Protein AF-A0A8J5CML7-F1 (afdb_monomer_lite)

pLDDT: mean 86.08, std 17.3, range [32.84, 98.94]

Sequence (363 aa):
MNPDMDKILLFGDSITQYSSDQGLSFALAPALQHLYQRKLDILVRGYSGYNSDQAVQFFDHILEHEKGIKLVVIFFGSNDSATNEQHVPLDRYKSNLETLAQQAVDRGVKVIITGPAPHDELARREMFKDEPGVNPRSSQLQRQYSEAACEVASKMGLPSINLWQAFASDAGWKSGMPLPSTVEGEGQDNETSVTKYLVDGLHFAGPGYKVWFDELVKVIRKEYPDLSDETLPMVMPLTPKMRLAVILTCAAAVHAQLFSNFFNNMQKKKEFGVEESWHNQEYQKVQCNNGYTCPDTLTCAKSPLDCPCQFPASEIKCVYPDKSGYVCISKPGDGYDGEDASSKAEEGNRDCAWVNKAFRGEL

Foldseek 3Di:
DPPDFAAEEEAEEVLLVCLPPPVFPAHQQVVVCVLCPLFHHYHGHYHYLAALVVCLVCLLVCVVVDPRYQEYEYEHQLQCLFQDPSHDDLVRSLVSLLSNCVSQVVVVHAYEYEAFAFFQPQLLCVVCVVPPPPDRHHRVSSQSRLVSSCVSCVVVVHHYHRNNVLLCVVQVHDPPQPRENGPVNPPPPPHTHSPQQADRRGHGGNVVSVSVNVRVLVCCCPVVVCSHSVNGDRNPDDDPVRVVVVVVVVVVCVVPPPPPVVVVVVPPDDDDDPDDPPLVVLLVVQDQDCFDQASLCRDTDNDQQRDDDNCNVFWDWAQEPVNPHIDIDGDDDPPDPQPPPDDDPDPPDPHNVVVNCVNVVND

Radius of gyration: 26.89 Å; chains: 1; bounding box: 59×69×64 Å

St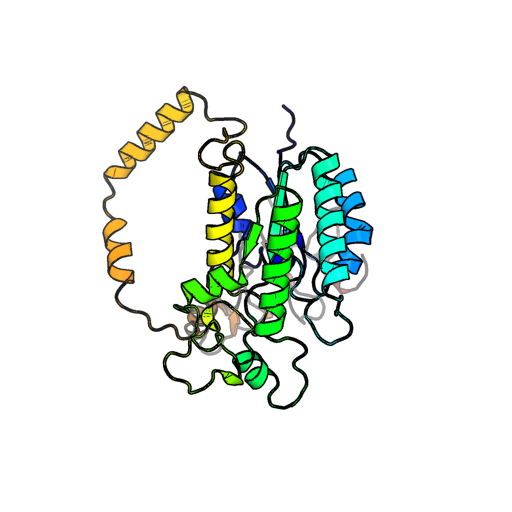ructure (mmCIF, N/CA/C/O backbone):
data_AF-A0A8J5CML7-F1
#
_entry.id   AF-A0A8J5CML7-F1
#
loop_
_atom_site.group_PDB
_atom_site.id
_atom_site.type_symbol
_atom_site.label_atom_id
_atom_site.label_alt_id
_atom_site.label_comp_id
_atom_site.label_asym_id
_atom_site.label_entity_id
_atom_site.label_seq_id
_atom_site.pdbx_PDB_ins_code
_atom_site.Cartn_x
_atom_site.Cartn_y
_atom_site.Cartn_z
_atom_site.occupancy
_atom_site.B_iso_or_equiv
_atom_site.auth_seq_id
_atom_site.auth_comp_id
_atom_site.auth_asym_id
_atom_site.auth_atom_id
_atom_site.pdbx_PDB_model_num
ATOM 1 N N . MET A 1 1 ? -17.025 -7.650 29.192 1.00 51.97 1 MET A N 1
ATOM 2 C CA . MET A 1 1 ? -16.128 -6.891 28.294 1.00 51.97 1 MET A CA 1
ATOM 3 C C . MET A 1 1 ? -16.203 -7.566 26.946 1.00 51.97 1 MET A C 1
ATOM 5 O O . MET A 1 1 ? -16.093 -8.783 26.926 1.00 51.97 1 MET A O 1
ATOM 9 N N . ASN A 1 2 ? -16.480 -6.821 25.877 1.00 51.16 2 ASN A N 1
ATOM 10 C CA . ASN A 1 2 ? -16.396 -7.371 24.529 1.00 51.16 2 ASN A CA 1
ATOM 11 C C . ASN A 1 2 ? -14.900 -7.514 24.184 1.00 51.16 2 ASN A C 1
ATOM 13 O O . ASN A 1 2 ? -14.212 -6.493 24.242 1.00 51.16 2 ASN A O 1
ATOM 17 N N . PRO A 1 3 ? -14.377 -8.730 23.944 1.00 62.72 3 PRO A N 1
ATOM 18 C CA . PRO A 1 3 ? -12.986 -8.921 23.541 1.00 62.72 3 PRO A CA 1
ATOM 19 C C . PRO A 1 3 ? -12.722 -8.468 22.098 1.00 62.72 3 PRO A C 1
ATOM 21 O O . PRO A 1 3 ? -11.561 -8.354 21.719 1.00 62.72 3 PRO A O 1
ATOM 24 N N . ASP A 1 4 ? -13.769 -8.207 21.307 1.00 77.38 4 ASP A N 1
ATOM 25 C CA . ASP A 1 4 ? -13.621 -7.811 19.912 1.00 77.38 4 ASP A CA 1
ATOM 26 C C . ASP A 1 4 ? -13.059 -6.391 19.813 1.00 77.38 4 ASP A C 1
ATOM 28 O O . ASP A 1 4 ? -13.737 -5.403 20.112 1.00 77.38 4 ASP A O 1
ATOM 32 N N . MET A 1 5 ? -11.806 -6.304 19.377 1.00 88.94 5 MET A N 1
ATOM 33 C CA . MET A 1 5 ? -11.138 -5.050 19.065 1.00 88.94 5 MET A CA 1
ATOM 34 C C . MET A 1 5 ? -11.628 -4.504 17.719 1.00 88.94 5 MET A C 1
ATOM 36 O O . MET A 1 5 ? -11.864 -5.248 16.754 1.00 88.94 5 MET A O 1
ATOM 40 N N . ASP A 1 6 ? -11.740 -3.180 17.659 1.00 95.81 6 ASP A N 1
ATOM 41 C CA . ASP A 1 6 ? -11.881 -2.445 16.407 1.00 95.81 6 ASP A CA 1
ATOM 42 C C . ASP A 1 6 ? -10.611 -2.607 15.548 1.00 95.81 6 ASP A C 1
ATOM 44 O O . ASP A 1 6 ? -9.527 -2.865 16.076 1.00 95.81 6 ASP A O 1
ATOM 48 N N . LYS A 1 7 ? -10.733 -2.487 14.221 1.00 97.81 7 LYS A N 1
ATOM 49 C CA . LYS A 1 7 ? -9.700 -2.928 13.268 1.00 97.81 7 LYS A CA 1
ATOM 50 C C . LYS A 1 7 ? -9.348 -1.877 12.220 1.00 97.81 7 LYS A C 1
ATOM 52 O O . LYS A 1 7 ? -10.222 -1.156 11.731 1.00 97.81 7 LYS A O 1
ATOM 57 N N . ILE A 1 8 ? -8.082 -1.874 11.810 1.00 98.75 8 ILE A N 1
ATOM 58 C CA . ILE A 1 8 ? -7.628 -1.331 10.525 1.00 98.75 8 ILE A CA 1
ATOM 59 C C . ILE A 1 8 ? -7.450 -2.514 9.573 1.00 98.75 8 ILE A C 1
ATOM 61 O O . ILE A 1 8 ? -6.668 -3.422 9.852 1.00 98.75 8 ILE A O 1
ATOM 65 N N . LEU A 1 9 ? -8.172 -2.505 8.455 1.00 98.88 9 LEU A N 1
ATOM 66 C CA . LEU A 1 9 ? -8.049 -3.495 7.392 1.00 98.88 9 LEU A CA 1
ATOM 67 C C . LEU A 1 9 ? -7.077 -2.988 6.320 1.00 98.88 9 LEU A C 1
ATOM 69 O O . LEU A 1 9 ? -7.328 -1.963 5.692 1.00 98.88 9 LEU A O 1
ATOM 73 N N . LEU A 1 10 ? -5.995 -3.725 6.083 1.00 98.94 10 LEU A N 1
ATOM 74 C CA . LEU A 1 10 ? -5.133 -3.559 4.913 1.00 98.94 10 LEU A CA 1
ATOM 75 C C . LEU A 1 10 ? -5.631 -4.509 3.821 1.00 98.94 10 LEU A C 1
ATOM 77 O O . LEU A 1 10 ? -5.558 -5.728 3.991 1.00 98.94 10 LEU A O 1
ATOM 81 N N . PHE A 1 11 ? -6.155 -3.961 2.727 1.00 98.94 11 PHE A N 1
ATOM 82 C CA . PHE A 1 11 ? -6.743 -4.724 1.629 1.00 98.94 11 PHE A CA 1
ATOM 83 C C . PHE A 1 11 ? -6.006 -4.440 0.321 1.00 98.94 11 PHE A C 1
ATOM 85 O O . PHE A 1 11 ? -5.961 -3.295 -0.128 1.00 98.94 11 PHE A O 1
ATOM 92 N N . GLY A 1 12 ? -5.432 -5.470 -0.297 1.00 98.88 12 GLY A N 1
ATOM 93 C CA . GLY A 1 12 ? -4.598 -5.269 -1.479 1.00 98.88 12 GLY A CA 1
ATOM 94 C C . GLY A 1 12 ? -4.063 -6.544 -2.116 1.00 98.88 12 GLY A C 1
ATOM 95 O O . GLY A 1 12 ? -4.572 -7.642 -1.889 1.00 98.88 12 GLY A O 1
ATOM 96 N N . ASP A 1 13 ? -3.012 -6.381 -2.911 1.00 98.75 13 ASP A N 1
ATOM 97 C CA . ASP A 1 13 ? -2.346 -7.454 -3.653 1.00 98.75 13 ASP A CA 1
ATOM 98 C C . ASP A 1 13 ? -1.191 -8.122 -2.862 1.00 98.75 13 ASP A C 1
ATOM 100 O O . ASP A 1 13 ? -1.217 -8.201 -1.626 1.00 98.75 13 ASP A O 1
ATOM 104 N N . SER A 1 14 ? -0.171 -8.627 -3.570 1.00 98.56 14 SER A N 1
ATOM 105 C CA . SER A 1 14 ? 1.030 -9.241 -2.994 1.00 98.56 14 SER A CA 1
ATOM 106 C C . SER A 1 14 ? 1.790 -8.309 -2.056 1.00 98.56 14 SER A C 1
ATOM 108 O O . SER A 1 14 ? 2.294 -8.770 -1.036 1.00 98.56 14 SER A O 1
ATOM 110 N N . ILE A 1 15 ? 1.838 -7.003 -2.331 1.00 98.75 15 ILE A N 1
ATOM 111 C CA . ILE A 1 15 ? 2.549 -6.039 -1.480 1.00 98.75 15 ILE A CA 1
ATOM 112 C C . ILE A 1 15 ? 1.824 -5.899 -0.134 1.00 98.75 15 ILE A C 1
ATOM 114 O O . ILE A 1 15 ? 2.441 -5.772 0.920 1.00 98.75 15 ILE A O 1
ATOM 118 N N . THR A 1 16 ? 0.495 -6.011 -0.126 1.00 98.88 16 THR A N 1
ATOM 119 C CA . THR A 1 16 ? -0.251 -6.103 1.135 1.00 98.88 16 THR A CA 1
ATOM 120 C C . THR A 1 16 ? -0.047 -7.465 1.802 1.00 98.88 16 THR A C 1
ATOM 122 O O . THR A 1 16 ? 0.135 -7.523 3.018 1.00 98.88 16 THR A O 1
ATOM 125 N N . GLN A 1 17 ? -0.017 -8.562 1.038 1.00 98.62 17 GLN A N 1
ATOM 126 C CA . GLN A 1 17 ? 0.176 -9.917 1.574 1.00 98.62 17 GLN A CA 1
ATOM 127 C C . GLN A 1 17 ? 1.535 -10.078 2.272 1.00 98.62 17 GLN A C 1
ATOM 129 O O . GLN A 1 17 ? 1.616 -10.672 3.345 1.00 98.62 17 GLN A O 1
ATOM 134 N N . TYR A 1 18 ? 2.595 -9.523 1.685 1.00 98.44 18 TYR A N 1
ATOM 135 C CA . TYR A 1 18 ? 3.965 -9.611 2.195 1.00 98.44 18 TYR A CA 1
ATOM 136 C C . TYR A 1 18 ? 4.299 -8.530 3.233 1.00 98.44 18 TYR A C 1
ATOM 138 O O . TYR A 1 18 ? 5.405 -8.506 3.766 1.00 98.44 18 TYR A O 1
ATOM 146 N N . SER A 1 19 ? 3.338 -7.677 3.601 1.00 98.38 19 SER A N 1
ATOM 147 C CA . SER A 1 19 ? 3.516 -6.633 4.622 1.00 98.38 19 SER A CA 1
ATOM 148 C C . SER A 1 19 ? 3.818 -7.168 6.031 1.00 98.38 19 SER A C 1
ATOM 150 O O . SER A 1 19 ? 4.194 -6.394 6.916 1.00 98.38 19 SER A O 1
ATOM 152 N N . SER A 1 20 ? 3.652 -8.477 6.247 1.00 96.38 20 SER A N 1
ATOM 153 C CA . SER A 1 20 ? 3.959 -9.189 7.492 1.00 96.38 20 SER A CA 1
ATOM 154 C C . SER A 1 20 ? 5.268 -9.983 7.465 1.00 96.38 20 SER A C 1
ATOM 156 O O . SER A 1 20 ? 5.570 -10.647 8.456 1.00 96.38 20 SER A O 1
ATOM 158 N N . ASP A 1 21 ? 6.038 -9.935 6.376 1.00 93.38 21 ASP A N 1
ATOM 159 C CA . ASP A 1 21 ? 7.280 -10.701 6.256 1.00 93.38 21 ASP A CA 1
ATOM 160 C C . ASP A 1 21 ? 8.358 -10.200 7.235 1.00 93.38 21 ASP A C 1
ATOM 162 O O . ASP A 1 21 ? 8.912 -9.110 7.086 1.00 93.38 21 ASP A O 1
ATOM 166 N N . GLN A 1 22 ? 8.666 -11.014 8.247 1.00 92.25 22 GLN A N 1
ATOM 167 C CA . GLN A 1 22 ? 9.687 -10.713 9.254 1.00 92.25 22 GLN A CA 1
ATOM 168 C C . GLN A 1 22 ? 11.121 -11.011 8.794 1.00 92.25 22 GLN A C 1
ATOM 170 O O . GLN A 1 22 ? 12.061 -10.710 9.527 1.00 92.25 22 GLN A O 1
ATOM 175 N N . GLY A 1 23 ? 11.311 -11.567 7.594 1.00 91.69 23 GLY A N 1
ATOM 176 C CA . GLY A 1 23 ? 12.623 -11.646 6.950 1.00 91.69 23 GLY A CA 1
ATOM 177 C C . GLY A 1 23 ? 13.141 -10.283 6.478 1.00 91.69 23 GLY A C 1
ATOM 178 O O . GLY A 1 23 ? 14.336 -10.126 6.226 1.00 91.69 23 GLY A O 1
ATOM 179 N N . LEU A 1 24 ? 12.265 -9.279 6.382 1.00 90.50 24 LEU A N 1
ATOM 180 C CA . LEU A 1 24 ? 12.622 -7.917 6.000 1.00 90.50 24 LEU A CA 1
ATOM 181 C C . LEU A 1 24 ? 13.170 -7.123 7.191 1.00 90.50 24 LEU A C 1
ATOM 183 O O . LEU A 1 24 ? 12.745 -7.285 8.332 1.00 90.50 24 LEU A O 1
ATOM 187 N N . SER A 1 25 ? 14.052 -6.160 6.911 1.00 93.06 25 SER A N 1
ATOM 188 C CA . SER A 1 25 ? 14.566 -5.230 7.931 1.00 93.06 25 SER A CA 1
ATOM 189 C C . SER A 1 25 ? 13.480 -4.344 8.558 1.00 93.06 25 SER A C 1
ATOM 191 O O . SER A 1 25 ? 13.683 -3.788 9.637 1.00 93.06 25 SER A O 1
ATOM 193 N N . PHE A 1 26 ? 12.333 -4.207 7.889 1.00 96.62 26 PHE A N 1
ATOM 194 C CA . PHE A 1 26 ? 11.136 -3.549 8.392 1.00 96.62 26 PHE A CA 1
ATOM 195 C C . PHE A 1 26 ? 9.896 -4.144 7.712 1.00 96.62 26 PHE A C 1
ATOM 197 O O . PHE A 1 26 ? 9.893 -4.348 6.500 1.00 96.62 26 PHE A O 1
ATOM 204 N N . ALA A 1 27 ? 8.831 -4.373 8.480 1.00 95.31 27 ALA A N 1
ATOM 205 C CA . ALA A 1 27 ? 7.569 -4.918 7.988 1.00 95.31 27 ALA A CA 1
ATOM 206 C C . ALA A 1 27 ? 6.404 -4.022 8.433 1.00 95.31 27 ALA A C 1
ATOM 208 O O . ALA A 1 27 ? 6.275 -3.702 9.619 1.00 95.31 27 ALA A O 1
ATOM 209 N N . LEU A 1 28 ? 5.554 -3.614 7.485 1.00 98.56 28 LEU A N 1
ATOM 210 C CA . LEU A 1 28 ? 4.481 -2.641 7.713 1.00 98.56 28 LEU A CA 1
ATOM 211 C C . LEU A 1 28 ? 3.456 -3.124 8.748 1.00 98.56 28 LEU A C 1
ATOM 213 O O . LEU A 1 28 ? 3.159 -2.401 9.698 1.00 98.56 28 LEU A O 1
ATOM 217 N N . ALA A 1 29 ? 2.894 -4.322 8.570 1.00 98.44 29 ALA A N 1
ATOM 218 C CA . ALA A 1 29 ? 1.803 -4.791 9.420 1.00 98.44 29 ALA A CA 1
ATOM 219 C C . ALA A 1 29 ? 2.246 -4.997 10.885 1.00 98.44 29 ALA A C 1
ATOM 221 O O . ALA A 1 29 ? 1.571 -4.467 11.769 1.00 98.44 29 ALA A O 1
ATOM 222 N N . PRO A 1 30 ? 3.393 -5.642 11.188 1.00 98.12 30 PRO A N 1
ATOM 223 C CA . PRO A 1 30 ? 3.919 -5.718 12.552 1.00 98.12 30 PRO A CA 1
ATOM 224 C C . PRO A 1 30 ? 4.228 -4.346 13.165 1.00 98.12 30 PRO A C 1
ATOM 226 O O . PRO A 1 30 ? 3.962 -4.126 14.348 1.00 98.12 30 PRO A O 1
ATOM 229 N N . ALA A 1 31 ? 4.740 -3.394 12.376 1.00 98.25 31 ALA A N 1
ATOM 230 C CA . ALA A 1 31 ? 4.983 -2.034 12.855 1.00 98.25 31 ALA A CA 1
ATOM 231 C C . ALA A 1 31 ? 3.674 -1.314 13.228 1.00 98.25 31 ALA A C 1
ATOM 233 O O . ALA A 1 31 ? 3.598 -0.675 14.280 1.00 98.25 31 ALA A O 1
ATOM 234 N N . LEU A 1 32 ? 2.619 -1.465 12.420 1.00 98.56 32 LEU A N 1
ATOM 235 C CA . LEU A 1 32 ? 1.286 -0.955 12.748 1.00 98.56 32 LEU A CA 1
ATOM 236 C C . LEU A 1 32 ? 0.696 -1.655 13.980 1.00 98.56 32 LEU A C 1
ATOM 238 O O . LEU A 1 32 ? 0.133 -0.982 14.837 1.00 98.56 32 LEU A O 1
ATOM 242 N N . GLN A 1 33 ? 0.865 -2.974 14.124 1.00 97.81 33 GLN A N 1
ATOM 243 C CA . GLN A 1 33 ? 0.407 -3.714 15.309 1.00 97.81 33 GLN A CA 1
ATOM 244 C C . GLN A 1 33 ? 1.089 -3.207 16.582 1.00 97.81 33 GLN A C 1
ATOM 246 O O . GLN A 1 33 ? 0.436 -3.026 17.608 1.00 97.81 33 GLN A O 1
ATOM 251 N N . HIS A 1 34 ? 2.391 -2.925 16.514 1.00 96.00 34 HIS A N 1
ATOM 252 C CA . HIS A 1 34 ? 3.120 -2.319 17.622 1.00 96.00 34 HIS A CA 1
ATOM 253 C C . HIS A 1 34 ? 2.590 -0.916 17.961 1.00 96.00 34 HIS A C 1
ATOM 255 O O . HIS A 1 34 ? 2.386 -0.597 19.137 1.00 96.00 34 HIS A O 1
ATOM 261 N N . LEU A 1 35 ? 2.336 -0.088 16.943 1.00 96.44 35 LEU A N 1
ATOM 262 C CA . LEU A 1 35 ? 1.843 1.283 17.103 1.00 96.44 35 LEU A CA 1
ATOM 263 C C . LEU A 1 35 ? 0.428 1.329 17.710 1.00 96.44 35 LEU A C 1
ATOM 265 O O . LEU A 1 35 ? 0.146 2.119 18.618 1.00 96.44 35 LEU A O 1
ATOM 269 N N . TYR A 1 36 ? -0.447 0.440 17.241 1.00 95.62 36 TYR A N 1
ATOM 270 C CA . TYR A 1 36 ? -1.844 0.329 17.655 1.00 95.62 36 TYR A CA 1
ATOM 271 C C . TYR A 1 36 ? -2.079 -0.708 18.754 1.00 95.62 36 TYR A C 1
ATOM 273 O O . TYR A 1 36 ? -3.228 -1.058 19.027 1.00 95.62 36 TYR A O 1
ATOM 281 N N . GLN A 1 37 ? -1.026 -1.168 19.436 1.00 92.25 37 GLN A N 1
ATOM 282 C CA . GLN A 1 37 ? -1.155 -2.153 20.507 1.00 92.25 37 GLN A CA 1
ATOM 283 C C . GLN A 1 37 ? -2.204 -1.708 21.538 1.00 92.25 37 GLN A C 1
ATOM 285 O O . GLN A 1 37 ? -2.160 -0.594 22.073 1.00 92.25 37 GLN A O 1
ATOM 290 N N . ARG A 1 38 ? -3.172 -2.595 21.802 1.00 90.25 38 ARG A N 1
ATOM 291 C CA . ARG A 1 38 ? -4.329 -2.330 22.672 1.00 90.25 38 ARG A CA 1
ATOM 292 C C . ARG A 1 38 ? -5.176 -1.130 22.231 1.00 90.25 38 ARG A C 1
ATOM 294 O O . ARG A 1 38 ? -5.835 -0.545 23.076 1.00 90.25 38 ARG A O 1
ATOM 301 N N . LYS A 1 39 ? -5.180 -0.741 20.959 1.00 93.06 39 LYS A N 1
ATOM 302 C CA . LYS A 1 39 ? -6.035 0.329 20.414 1.00 93.06 39 LYS A CA 1
ATOM 303 C C . LYS A 1 39 ? -6.880 -0.201 19.267 1.00 93.06 39 LYS A C 1
ATOM 305 O O . LYS A 1 39 ? -8.100 -0.177 19.370 1.00 93.06 39 LYS A O 1
ATOM 310 N N . LEU A 1 40 ? -6.228 -0.717 18.227 1.00 96.12 40 LEU A N 1
ATOM 311 C CA . LEU A 1 40 ? -6.859 -1.316 17.054 1.00 96.12 40 LEU A CA 1
ATOM 312 C C . LEU A 1 40 ? -6.072 -2.557 16.637 1.00 96.12 40 LEU A C 1
ATOM 314 O O . LEU A 1 40 ? -4.841 -2.547 16.668 1.00 96.12 40 LEU A O 1
ATOM 318 N N . ASP A 1 41 ? -6.773 -3.597 16.204 1.00 97.25 41 ASP A N 1
ATOM 319 C CA . ASP A 1 41 ? -6.132 -4.728 15.542 1.00 97.25 41 ASP A CA 1
ATOM 320 C C . ASP A 1 41 ? -5.794 -4.364 14.093 1.00 97.25 41 ASP A C 1
ATOM 322 O O . ASP A 1 41 ? -6.513 -3.609 13.432 1.00 97.25 41 ASP A O 1
ATOM 326 N N . ILE A 1 42 ? -4.710 -4.938 13.575 1.00 98.31 42 ILE A N 1
ATOM 327 C CA . ILE A 1 42 ? -4.339 -4.812 12.164 1.00 98.31 42 ILE A CA 1
ATOM 328 C C . ILE A 1 42 ? -4.716 -6.104 11.457 1.00 98.31 42 ILE A C 1
ATOM 330 O O . ILE A 1 42 ? -4.120 -7.155 11.707 1.00 98.31 42 ILE A O 1
ATOM 334 N N . LEU A 1 43 ? -5.703 -6.013 10.573 1.00 98.38 43 LEU A N 1
ATOM 335 C CA . LEU A 1 43 ? -6.191 -7.124 9.775 1.00 98.38 43 LEU A CA 1
ATOM 336 C C . LEU A 1 43 ? -5.604 -7.038 8.368 1.00 98.38 43 LEU A C 1
ATOM 338 O O . LEU A 1 43 ? -5.844 -6.070 7.655 1.00 98.38 43 LEU A O 1
ATOM 342 N N . VAL A 1 44 ? -4.857 -8.058 7.953 1.00 98.69 44 VAL A N 1
ATOM 343 C CA . VAL A 1 44 ? -4.268 -8.122 6.609 1.00 98.69 44 VAL A CA 1
ATOM 344 C C . VAL A 1 44 ? -5.117 -9.024 5.713 1.00 98.69 44 VAL A C 1
ATOM 346 O O . VAL A 1 44 ? -5.410 -10.173 6.059 1.00 98.69 44 VAL A O 1
ATOM 349 N N . ARG A 1 45 ? -5.518 -8.503 4.553 1.00 98.69 45 ARG A N 1
ATOM 350 C CA . ARG A 1 45 ? -6.199 -9.218 3.465 1.00 98.69 45 ARG A CA 1
ATOM 351 C C . ARG A 1 45 ? -5.504 -8.868 2.147 1.00 98.69 45 ARG A C 1
ATOM 353 O O . ARG A 1 45 ? -6.008 -8.087 1.345 1.00 98.69 45 ARG A O 1
ATOM 360 N N . GLY A 1 46 ? -4.297 -9.404 1.987 1.00 98.56 46 GLY A N 1
ATOM 361 C CA . GLY A 1 46 ? -3.508 -9.294 0.764 1.00 98.56 46 GLY A CA 1
ATOM 362 C C . GLY A 1 46 ? -3.622 -10.552 -0.092 1.00 98.56 46 GLY A C 1
ATOM 363 O O . GLY A 1 46 ? -3.601 -11.654 0.457 1.00 98.56 46 GLY A O 1
ATOM 364 N N . TYR A 1 47 ? -3.719 -10.385 -1.410 1.00 98.38 47 TYR A N 1
ATOM 365 C CA . TYR A 1 47 ? -3.915 -11.477 -2.363 1.00 98.38 47 TYR A CA 1
ATOM 366 C C . TYR A 1 47 ? -2.881 -11.395 -3.488 1.00 98.38 47 TYR A C 1
ATOM 368 O O . TYR A 1 47 ? -2.998 -10.597 -4.418 1.00 98.38 47 TYR A O 1
ATOM 376 N N . SER A 1 48 ? -1.830 -12.206 -3.393 1.00 98.00 48 SER A N 1
ATOM 377 C CA . SER A 1 48 ? -0.717 -12.173 -4.339 1.00 98.00 48 SER A CA 1
ATOM 378 C C . SER A 1 48 ? -1.174 -12.442 -5.773 1.00 98.00 48 SER A C 1
ATOM 380 O O . SER A 1 48 ? -1.932 -13.375 -6.035 1.00 98.00 48 SER A O 1
ATOM 382 N N . GLY A 1 49 ? -0.729 -11.585 -6.694 1.00 95.75 49 GLY A N 1
ATOM 383 C CA . GLY A 1 49 ? -1.092 -11.623 -8.111 1.00 95.75 49 GLY A CA 1
ATOM 384 C C . GLY A 1 49 ? -2.451 -11.008 -8.466 1.00 95.75 49 GLY A C 1
ATOM 385 O O . GLY A 1 49 ? -2.741 -10.894 -9.658 1.00 95.75 49 GLY A O 1
ATOM 386 N N . TYR A 1 50 ? -3.264 -10.590 -7.487 1.00 98.44 50 TYR A N 1
ATOM 387 C CA . TYR A 1 50 ? -4.606 -10.076 -7.766 1.00 98.44 50 TYR A CA 1
ATOM 388 C C . TYR A 1 50 ? -4.588 -8.652 -8.327 1.00 98.44 50 TYR A C 1
ATOM 390 O O . TYR A 1 50 ? -3.783 -7.817 -7.912 1.00 98.44 50 TYR A O 1
ATOM 398 N N . ASN A 1 51 ? -5.524 -8.363 -9.230 1.00 98.75 51 ASN A N 1
ATOM 399 C CA . ASN A 1 51 ? -5.828 -7.013 -9.710 1.00 98.75 51 ASN A CA 1
ATOM 400 C C . ASN A 1 51 ? -7.169 -6.501 -9.146 1.00 98.75 51 ASN A C 1
ATOM 402 O O . ASN A 1 51 ? -7.889 -7.215 -8.436 1.00 98.75 51 ASN A O 1
ATOM 406 N N . SER A 1 52 ? -7.525 -5.255 -9.461 1.00 98.81 52 SER A N 1
ATOM 407 C CA . SER A 1 52 ? -8.754 -4.634 -8.958 1.00 98.81 52 SER A CA 1
ATOM 408 C C . SER A 1 52 ? -10.041 -5.298 -9.470 1.00 98.81 52 SER A C 1
ATOM 410 O O . SER A 1 52 ? -11.031 -5.305 -8.740 1.00 98.81 52 SER A O 1
ATOM 412 N N . ASP A 1 53 ? -10.040 -5.897 -10.670 1.00 98.75 53 ASP A N 1
ATOM 413 C CA . ASP A 1 53 ? -11.205 -6.604 -11.233 1.00 98.75 53 ASP A CA 1
ATOM 414 C C . ASP A 1 53 ? -11.560 -7.858 -10.429 1.00 98.75 53 ASP A C 1
ATOM 416 O O . ASP A 1 53 ? -12.736 -8.191 -10.266 1.00 98.75 53 ASP A O 1
ATOM 420 N N . GLN A 1 54 ? -10.547 -8.543 -9.903 1.00 98.75 54 GLN A N 1
ATOM 421 C CA . GLN A 1 54 ? -10.736 -9.677 -9.006 1.00 98.75 54 GLN A CA 1
ATOM 422 C C . GLN A 1 54 ? -11.146 -9.202 -7.611 1.00 98.75 54 GLN A C 1
ATOM 424 O O . GLN A 1 54 ? -12.065 -9.769 -7.024 1.00 98.75 54 GLN A O 1
ATOM 429 N N . ALA A 1 55 ? -10.514 -8.141 -7.099 1.00 98.56 55 ALA A N 1
ATOM 430 C CA . ALA A 1 55 ? -10.791 -7.592 -5.772 1.00 98.56 55 ALA A CA 1
ATOM 431 C C . ALA A 1 55 ? -12.271 -7.216 -5.575 1.00 98.56 55 ALA A C 1
ATOM 433 O O . ALA A 1 55 ? -12.867 -7.564 -4.551 1.00 98.56 55 ALA A O 1
ATOM 434 N N . VAL A 1 56 ? -12.894 -6.566 -6.569 1.00 98.56 56 VAL A N 1
ATOM 435 C CA . VAL A 1 56 ? -14.312 -6.154 -6.494 1.00 98.56 56 VAL A CA 1
ATOM 436 C C . VAL A 1 56 ? -15.287 -7.322 -6.341 1.00 98.56 56 VAL A C 1
ATOM 438 O O . VAL A 1 56 ? -16.393 -7.116 -5.849 1.00 98.56 56 VAL A O 1
ATOM 441 N N . GLN A 1 57 ? -14.898 -8.545 -6.720 1.00 98.00 57 GLN A N 1
ATOM 442 C CA . GLN A 1 57 ? -15.787 -9.712 -6.667 1.00 98.00 57 GLN A CA 1
ATOM 443 C C . GLN A 1 57 ? -16.032 -10.224 -5.245 1.00 98.00 57 GLN A C 1
ATOM 445 O O . GLN A 1 57 ? -17.036 -10.890 -5.006 1.00 98.00 57 GLN A O 1
ATOM 450 N N . PHE A 1 58 ? -15.118 -9.963 -4.307 1.00 97.31 58 PHE A N 1
ATOM 451 C CA . PHE A 1 58 ? -15.164 -10.580 -2.976 1.00 97.31 58 PHE A CA 1
ATOM 452 C C . PHE A 1 58 ? -14.940 -9.604 -1.818 1.00 97.31 58 PHE A C 1
ATOM 454 O O . PHE A 1 58 ? -15.093 -10.001 -0.663 1.00 97.31 58 PHE A O 1
ATOM 461 N N . PHE A 1 59 ? -14.594 -8.341 -2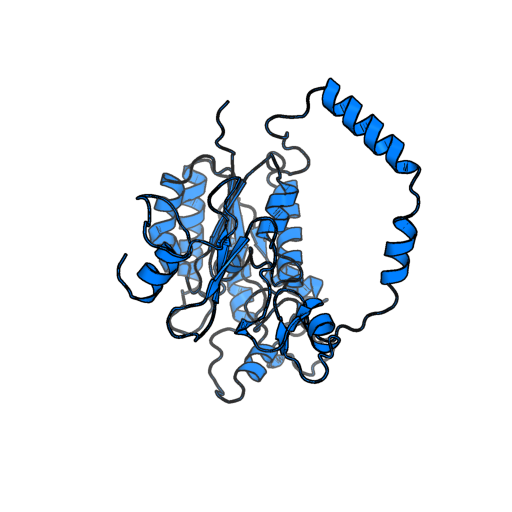.083 1.00 98.50 59 PHE A N 1
ATOM 462 C CA . PHE A 1 59 ? -14.356 -7.373 -1.013 1.00 98.50 59 PHE A CA 1
ATOM 463 C C . PHE A 1 59 ? -15.585 -7.175 -0.112 1.00 98.50 59 PHE A C 1
ATOM 465 O O . PHE A 1 59 ? -15.457 -7.179 1.112 1.00 98.50 59 PHE A O 1
ATOM 472 N N . ASP A 1 60 ? -16.782 -7.114 -0.700 1.00 97.44 60 ASP A N 1
ATOM 473 C CA . ASP A 1 60 ? -18.039 -6.987 0.043 1.00 97.44 60 ASP A CA 1
ATOM 474 C C . ASP A 1 60 ? -18.231 -8.133 1.053 1.00 97.44 60 ASP A C 1
ATOM 476 O O . ASP A 1 60 ? -18.560 -7.899 2.216 1.00 97.44 60 ASP A O 1
ATOM 480 N N . HIS A 1 61 ? -17.887 -9.360 0.648 1.00 97.44 61 HIS A N 1
ATOM 481 C CA . HIS A 1 61 ? -17.944 -10.544 1.504 1.00 97.44 61 HIS A CA 1
ATOM 482 C C . HIS A 1 61 ? -16.997 -10.442 2.709 1.00 97.44 61 HIS A C 1
ATOM 484 O O . HIS A 1 61 ? -17.351 -10.864 3.811 1.00 97.44 61 HIS A O 1
ATOM 490 N N . ILE A 1 62 ? -15.810 -9.844 2.543 1.00 97.75 62 ILE A N 1
ATOM 491 C CA . ILE A 1 62 ? -14.899 -9.574 3.668 1.00 97.75 62 ILE A CA 1
ATOM 492 C C . ILE A 1 62 ? -15.563 -8.608 4.650 1.00 97.75 62 ILE A C 1
ATOM 494 O O . ILE A 1 62 ? -15.577 -8.873 5.851 1.00 97.75 62 ILE A O 1
ATOM 498 N N . LEU A 1 63 ? -16.140 -7.511 4.153 1.00 97.38 63 LEU A N 1
ATOM 499 C CA . LEU A 1 63 ? -16.781 -6.499 4.996 1.00 97.38 63 LEU A CA 1
ATOM 500 C C . LEU A 1 63 ? -18.018 -7.028 5.740 1.00 97.38 63 LEU A C 1
ATOM 502 O O . LEU A 1 63 ? -18.333 -6.536 6.820 1.00 97.38 63 LEU A O 1
ATOM 506 N N . GLU A 1 64 ? -18.719 -8.020 5.189 1.00 96.06 64 GLU A N 1
ATOM 507 C CA . GLU A 1 64 ? -19.846 -8.687 5.855 1.00 96.06 64 GLU A CA 1
ATOM 508 C C . GLU A 1 64 ? -19.418 -9.546 7.053 1.00 96.06 64 GLU A C 1
ATOM 510 O O . GLU A 1 64 ? -20.140 -9.631 8.050 1.00 96.06 64 GLU A O 1
ATOM 515 N N . HIS A 1 65 ? -18.254 -10.193 6.961 1.00 95.75 65 HIS A N 1
ATOM 516 C CA . HIS A 1 65 ? -17.808 -11.181 7.947 1.00 95.75 65 HIS A CA 1
ATOM 517 C C . HIS A 1 65 ? -16.864 -10.587 8.996 1.00 95.75 65 HIS A C 1
ATOM 519 O O . HIS A 1 65 ? -16.827 -11.055 10.137 1.00 95.75 65 HIS A O 1
ATOM 525 N N . GLU A 1 66 ? -16.142 -9.526 8.646 1.00 94.88 66 GLU A N 1
ATOM 526 C CA . GLU A 1 66 ? -15.200 -8.858 9.534 1.00 94.88 66 GLU A CA 1
ATOM 527 C C . GLU A 1 66 ? -15.862 -7.709 10.295 1.00 94.88 66 GLU A C 1
ATOM 529 O O . GLU A 1 66 ? -16.160 -6.637 9.766 1.00 94.88 66 GLU A O 1
ATOM 534 N N . LYS A 1 67 ? -16.069 -7.915 11.596 1.00 92.12 67 LYS A N 1
ATOM 535 C CA . LYS A 1 67 ? -16.700 -6.918 12.468 1.00 92.12 67 LYS A CA 1
ATOM 536 C C . LYS A 1 67 ? -15.688 -5.909 13.001 1.00 92.12 67 LYS A C 1
ATOM 538 O O . LYS A 1 67 ? -14.535 -6.242 13.279 1.00 92.12 67 LYS A O 1
ATOM 543 N N . GLY A 1 68 ? -16.161 -4.688 13.243 1.00 95.50 68 GLY A N 1
ATOM 544 C CA . GLY A 1 68 ? -15.387 -3.645 13.925 1.00 95.50 68 GLY A CA 1
ATOM 545 C C . GLY A 1 68 ? -14.337 -2.957 13.052 1.00 95.50 68 GLY A C 1
ATOM 546 O O . GLY A 1 68 ? -13.457 -2.292 13.585 1.00 95.50 68 GLY A O 1
ATOM 547 N N . ILE A 1 69 ? -14.395 -3.087 11.723 1.00 98.06 69 ILE A N 1
ATOM 548 C CA . ILE A 1 69 ? -13.496 -2.333 10.841 1.00 98.06 69 ILE A CA 1
ATOM 549 C C . ILE A 1 69 ? -13.818 -0.837 10.960 1.00 98.06 69 ILE A C 1
ATOM 551 O O . ILE A 1 69 ? -14.952 -0.414 10.743 1.00 98.06 69 ILE A O 1
ATOM 555 N N . LYS A 1 70 ? -12.813 -0.030 11.314 1.00 98.19 70 LYS A N 1
ATOM 556 C CA . LYS A 1 70 ? -12.916 1.438 11.400 1.00 98.19 70 LYS A CA 1
ATOM 557 C C . LYS A 1 70 ? -12.260 2.151 10.234 1.00 98.19 70 LYS A C 1
ATOM 559 O O . LYS A 1 70 ? -12.662 3.267 9.907 1.00 98.19 70 LYS A O 1
ATOM 564 N N . LEU A 1 71 ? -11.273 1.507 9.623 1.00 98.88 71 LEU A N 1
ATOM 565 C CA . LEU A 1 71 ? -10.523 2.015 8.488 1.00 98.88 71 LEU A CA 1
ATOM 566 C C . LEU A 1 71 ? -10.183 0.867 7.541 1.00 98.88 71 LEU A C 1
ATOM 568 O O . LEU A 1 71 ? -9.700 -0.170 7.994 1.00 98.88 71 LEU A O 1
ATOM 572 N N . VAL A 1 72 ? -10.377 1.086 6.244 1.00 98.94 72 VAL A N 1
ATOM 573 C CA . VAL A 1 72 ? -9.811 0.262 5.174 1.00 98.94 72 VAL A CA 1
ATOM 574 C C . VAL A 1 72 ? -8.738 1.061 4.443 1.00 98.94 72 VAL A C 1
ATOM 576 O O . VAL A 1 72 ? -8.973 2.193 4.025 1.00 98.94 72 VAL A O 1
ATOM 579 N N . VAL A 1 73 ? -7.572 0.456 4.255 1.00 98.94 73 VAL A N 1
ATOM 580 C CA . VAL A 1 73 ? -6.536 0.933 3.337 1.00 98.94 73 VAL A CA 1
ATOM 581 C C . VAL A 1 73 ? -6.590 0.043 2.102 1.00 98.94 73 VAL A C 1
ATOM 583 O O . VAL A 1 73 ? -6.280 -1.142 2.195 1.00 98.94 73 VAL A O 1
ATOM 586 N N . ILE A 1 74 ? -7.022 0.599 0.971 1.00 98.94 74 ILE A N 1
ATOM 587 C CA . ILE A 1 74 ? -7.136 -0.112 -0.309 1.00 98.94 74 ILE A CA 1
ATOM 588 C C . ILE A 1 74 ? -5.850 0.121 -1.099 1.00 98.94 74 ILE A C 1
ATOM 590 O O . ILE A 1 74 ? -5.491 1.275 -1.336 1.00 98.94 74 ILE A O 1
ATOM 594 N N . PHE A 1 75 ? -5.169 -0.947 -1.517 1.00 98.88 75 PHE A N 1
ATOM 595 C CA . PHE A 1 75 ? -3.924 -0.862 -2.277 1.00 98.88 75 PHE A CA 1
ATOM 596 C C . PHE A 1 75 ? -3.860 -1.882 -3.425 1.00 98.88 75 PHE A C 1
ATOM 598 O O . PHE A 1 75 ? -3.489 -3.039 -3.235 1.00 98.88 75 PHE A O 1
ATOM 605 N N . PHE A 1 76 ? -4.216 -1.418 -4.623 1.00 98.88 76 PHE A N 1
ATOM 606 C CA . PHE A 1 76 ? -4.119 -2.137 -5.900 1.00 98.88 76 PHE A CA 1
ATOM 607 C C . PHE A 1 76 ? -3.494 -1.212 -6.954 1.00 98.88 76 PHE A C 1
ATOM 609 O O . PHE A 1 76 ? -3.237 -0.042 -6.675 1.00 98.88 76 PHE A O 1
ATOM 616 N N . GLY A 1 77 ? -3.245 -1.716 -8.165 1.00 98.56 77 GLY A N 1
ATOM 617 C CA . GLY A 1 77 ? -2.679 -0.934 -9.268 1.00 98.56 77 GLY A CA 1
ATOM 618 C C . GLY A 1 77 ? -1.351 -1.477 -9.796 1.00 98.56 77 GLY A C 1
ATOM 619 O O . GLY A 1 77 ? -1.044 -1.305 -10.975 1.00 98.56 77 GLY A O 1
ATOM 620 N N . SER A 1 78 ? -0.570 -2.171 -8.962 1.00 98.00 78 SER A N 1
ATOM 621 C CA . SER A 1 78 ? 0.731 -2.726 -9.370 1.00 98.00 78 SER A CA 1
ATOM 622 C C . SER A 1 78 ? 0.580 -3.846 -10.415 1.00 98.00 78 SER A C 1
ATOM 624 O O . SER A 1 78 ? 1.369 -3.948 -11.355 1.00 98.00 78 SER A O 1
ATOM 626 N N . ASN A 1 79 ? -0.473 -4.658 -10.288 1.00 98.56 79 ASN A N 1
ATOM 627 C CA . ASN A 1 79 ? -0.845 -5.708 -11.237 1.00 98.56 79 ASN A CA 1
ATOM 628 C C . ASN A 1 79 ? -1.718 -5.165 -12.375 1.00 98.56 79 ASN A C 1
ATOM 630 O O . ASN A 1 79 ? -1.489 -5.506 -13.529 1.00 98.56 79 ASN A O 1
ATOM 634 N N . ASP A 1 80 ? -2.657 -4.270 -12.065 1.00 98.81 80 ASP A N 1
ATOM 635 C CA . ASP A 1 80 ? -3.544 -3.619 -13.036 1.00 98.81 80 ASP A CA 1
ATOM 636 C C . ASP A 1 80 ? -2.769 -2.878 -14.136 1.00 98.81 80 ASP A C 1
ATOM 638 O O . ASP A 1 80 ? -3.113 -2.958 -15.315 1.00 98.81 80 ASP A O 1
ATOM 642 N N . SER A 1 81 ? -1.687 -2.194 -13.755 1.00 98.19 81 SER A N 1
ATOM 643 C CA . SER A 1 81 ? -0.819 -1.447 -14.672 1.00 98.19 81 SER A CA 1
ATOM 644 C C . SER A 1 81 ? 0.101 -2.324 -15.526 1.00 98.19 81 SER A C 1
ATOM 646 O O . SER A 1 81 ? 0.811 -1.793 -16.381 1.00 98.19 81 SER A O 1
ATOM 648 N N . ALA A 1 82 ? 0.108 -3.644 -15.317 1.00 96.56 82 ALA A N 1
ATOM 649 C CA . ALA A 1 82 ? 0.903 -4.556 -16.124 1.00 96.56 82 ALA A CA 1
ATOM 650 C C . ALA A 1 82 ? 0.372 -4.647 -17.569 1.00 96.56 82 ALA A C 1
ATOM 652 O O . ALA A 1 82 ? -0.761 -4.273 -17.846 1.00 96.56 82 ALA A O 1
ATOM 653 N N . THR A 1 83 ? 1.174 -5.171 -18.495 1.00 94.12 83 THR A N 1
ATOM 654 C CA . THR A 1 83 ? 0.833 -5.365 -19.918 1.00 94.12 83 THR A CA 1
ATOM 655 C C . THR A 1 83 ? 0.599 -6.836 -20.283 1.00 94.12 83 THR A C 1
ATOM 657 O O . THR A 1 83 ? 0.600 -7.201 -21.458 1.00 94.12 83 THR A O 1
ATOM 660 N N . ASN A 1 84 ? 0.402 -7.687 -19.275 1.00 92.69 84 ASN A N 1
ATOM 661 C CA . ASN A 1 84 ? 0.121 -9.116 -19.407 1.00 92.69 84 ASN A CA 1
ATOM 662 C C . ASN A 1 84 ? -1.323 -9.444 -18.971 1.00 92.69 84 ASN A C 1
ATOM 664 O O . ASN A 1 84 ? -2.177 -8.564 -18.884 1.00 92.69 84 ASN A O 1
ATOM 668 N N . GLU A 1 85 ? -1.610 -10.710 -18.673 1.00 93.94 85 GLU A N 1
ATOM 669 C CA . GLU A 1 85 ? -2.921 -11.204 -18.233 1.00 93.94 85 GLU A CA 1
ATOM 670 C C . GLU A 1 85 ? -3.472 -10.552 -16.954 1.00 93.94 85 GLU A C 1
ATOM 672 O O . GLU A 1 85 ? -4.660 -10.688 -16.667 1.00 93.94 85 GLU A O 1
ATOM 677 N N . GLN A 1 86 ? -2.639 -9.839 -16.189 1.00 97.00 86 GLN A N 1
ATOM 678 C CA . GLN A 1 86 ? -3.066 -9.117 -14.990 1.00 97.00 86 GLN A CA 1
ATOM 679 C C . GLN A 1 86 ? -3.630 -7.721 -15.299 1.00 97.00 86 GLN A C 1
ATOM 681 O O . GLN A 1 86 ? -4.224 -7.108 -14.408 1.00 97.00 86 GLN A O 1
ATOM 686 N N . HIS A 1 87 ? -3.460 -7.233 -16.533 1.00 98.38 87 HIS A N 1
ATOM 687 C CA . HIS A 1 87 ? -3.824 -5.880 -16.939 1.00 98.38 87 HIS A CA 1
ATOM 688 C C . HIS A 1 87 ? -5.304 -5.560 -16.689 1.00 98.38 87 HIS A C 1
ATOM 690 O O . HIS A 1 87 ? -6.192 -6.315 -17.086 1.00 98.38 87 HIS A O 1
ATOM 696 N N . VAL A 1 88 ? -5.564 -4.382 -16.118 1.00 98.75 88 VAL A N 1
ATOM 697 C CA . VAL A 1 88 ? -6.899 -3.780 -16.027 1.00 98.75 88 VAL A CA 1
ATOM 698 C C . VAL A 1 88 ? -6.816 -2.370 -16.610 1.00 98.75 88 VAL A C 1
ATOM 700 O O . VAL A 1 88 ? -6.073 -1.559 -16.065 1.00 98.75 88 VAL A O 1
ATOM 703 N N . PRO A 1 89 ? -7.573 -2.027 -17.672 1.00 98.69 89 PRO A N 1
ATOM 704 C CA . PRO A 1 89 ? -7.520 -0.699 -18.282 1.00 98.69 89 PRO A CA 1
ATOM 705 C C . PRO A 1 89 ? -7.769 0.435 -17.280 1.00 98.69 89 PRO A C 1
ATOM 707 O O . PRO A 1 89 ? -8.606 0.302 -16.389 1.00 98.69 89 PRO A O 1
ATOM 710 N N . LEU A 1 90 ? -7.112 1.583 -17.466 1.00 98.81 90 LEU A N 1
ATOM 711 C CA . LEU A 1 90 ? -7.096 2.679 -16.486 1.00 98.81 90 LEU A CA 1
ATOM 712 C C . LEU A 1 90 ? -8.498 3.134 -16.035 1.00 98.81 90 LEU A C 1
ATOM 714 O O . LEU A 1 90 ? -8.746 3.275 -14.840 1.00 98.81 90 LEU A O 1
ATOM 718 N N . ASP A 1 91 ? -9.442 3.303 -16.966 1.00 98.81 91 ASP A N 1
ATOM 719 C CA . ASP A 1 91 ? -10.823 3.696 -16.638 1.00 98.81 91 ASP A CA 1
ATOM 720 C C . ASP A 1 91 ? -11.565 2.621 -15.829 1.00 98.81 91 ASP A C 1
ATOM 722 O O . ASP A 1 91 ? -12.361 2.926 -14.932 1.00 98.81 91 ASP A O 1
ATOM 726 N N . ARG A 1 92 ? -11.282 1.347 -16.121 1.00 98.81 92 ARG A N 1
ATOM 727 C CA . ARG A 1 92 ? -11.832 0.205 -15.389 1.00 98.81 92 ARG A CA 1
ATOM 728 C C . ARG A 1 92 ? -11.237 0.131 -13.987 1.00 98.81 92 ARG A C 1
ATOM 730 O O . ARG A 1 92 ? -11.996 0.016 -13.033 1.00 98.81 92 ARG A O 1
ATOM 737 N N . TYR A 1 93 ? -9.925 0.301 -13.854 1.00 98.94 93 TYR A N 1
ATOM 738 C CA . TYR A 1 93 ? -9.235 0.397 -12.568 1.00 98.94 93 TYR A CA 1
ATOM 739 C C . TYR A 1 93 ? -9.814 1.520 -11.696 1.00 98.94 93 TYR A C 1
ATOM 741 O O . TYR A 1 93 ? -10.163 1.282 -10.540 1.00 98.94 93 TYR A O 1
ATOM 749 N N . LYS A 1 94 ? -10.029 2.719 -12.259 1.00 98.94 94 LYS A N 1
ATOM 750 C CA . LYS A 1 94 ? -10.681 3.830 -11.544 1.00 98.94 94 LYS A CA 1
ATOM 751 C C . LYS A 1 94 ? -12.086 3.455 -11.066 1.00 98.94 94 LYS A C 1
ATOM 753 O O . LYS A 1 94 ? -12.409 3.652 -9.899 1.00 98.94 94 LYS A O 1
ATOM 758 N N . SER A 1 95 ? -12.890 2.857 -11.944 1.00 98.94 95 SER A N 1
ATOM 759 C CA . SER A 1 95 ? -14.247 2.396 -11.612 1.00 98.94 95 SER A CA 1
ATOM 760 C C . SER A 1 95 ? -14.250 1.316 -10.519 1.00 98.94 95 SER A C 1
ATOM 762 O O . SER A 1 95 ? -15.122 1.305 -9.647 1.00 98.94 95 SER A O 1
ATOM 764 N N . ASN A 1 96 ? -13.262 0.420 -10.534 1.00 98.94 96 ASN A N 1
ATOM 765 C CA . ASN A 1 96 ? -13.100 -0.616 -9.521 1.00 98.94 96 ASN A CA 1
ATOM 766 C C . ASN A 1 96 ? -12.721 -0.009 -8.166 1.00 98.94 96 ASN A C 1
ATOM 768 O O . ASN A 1 96 ? -13.335 -0.359 -7.162 1.00 98.94 96 ASN A O 1
ATOM 772 N N . LEU A 1 97 ? -11.778 0.939 -8.124 1.00 98.94 97 LEU A N 1
ATOM 773 C CA . LEU A 1 97 ? -11.435 1.653 -6.891 1.00 98.94 97 LEU A CA 1
ATOM 774 C C . LEU A 1 97 ? -12.630 2.420 -6.313 1.00 98.94 97 LEU A C 1
ATOM 776 O O . LEU A 1 97 ? -12.848 2.358 -5.105 1.00 98.94 97 LEU A O 1
ATOM 780 N N . GLU A 1 98 ? -13.423 3.086 -7.161 1.00 98.94 98 GLU A N 1
ATOM 781 C CA . GLU A 1 98 ? -14.671 3.739 -6.738 1.00 98.94 98 GLU A CA 1
ATOM 782 C C . GLU A 1 98 ? -15.631 2.729 -6.102 1.00 98.94 98 GLU A C 1
ATOM 784 O O . GLU A 1 98 ? -16.161 2.972 -5.021 1.00 98.94 98 GLU A O 1
ATOM 789 N N . THR A 1 99 ? -15.799 1.561 -6.727 1.00 98.88 99 THR A N 1
ATOM 790 C CA . THR A 1 99 ? -16.670 0.490 -6.223 1.00 98.88 99 THR A CA 1
ATOM 791 C C . THR A 1 99 ? -16.192 -0.045 -4.872 1.00 98.88 99 THR A C 1
ATOM 793 O O . THR A 1 99 ? -16.982 -0.130 -3.933 1.00 98.88 99 THR A O 1
ATOM 796 N N . LEU A 1 100 ? -14.901 -0.373 -4.747 1.00 98.94 100 LEU A N 1
ATOM 797 C CA . LEU A 1 100 ? -14.314 -0.871 -3.499 1.00 98.94 100 LEU A CA 1
ATOM 798 C C . LEU A 1 100 ? -14.457 0.157 -2.372 1.00 98.94 100 LEU A C 1
ATOM 800 O O . LEU A 1 100 ? -14.914 -0.167 -1.279 1.00 98.94 100 LEU A O 1
ATOM 804 N N . ALA A 1 101 ? -14.101 1.414 -2.636 1.00 98.88 101 ALA A N 1
ATOM 805 C CA . ALA A 1 101 ? -14.216 2.474 -1.647 1.00 98.88 101 ALA A CA 1
ATOM 806 C C . ALA A 1 101 ? -15.679 2.708 -1.238 1.00 98.88 101 ALA A C 1
ATOM 808 O O . ALA A 1 101 ? -15.960 2.838 -0.045 1.00 98.88 101 ALA A O 1
ATOM 809 N N . GLN A 1 102 ? -16.617 2.690 -2.193 1.00 98.81 102 GLN A N 1
ATOM 810 C CA . GLN A 1 102 ? -18.039 2.885 -1.916 1.00 98.81 102 GLN A CA 1
ATOM 811 C C . GLN A 1 102 ? -18.602 1.774 -1.020 1.00 98.81 102 GLN A C 1
ATOM 813 O O . GLN A 1 102 ? -19.298 2.081 -0.058 1.00 98.81 102 GLN A O 1
ATOM 818 N N . GLN A 1 103 ? -18.226 0.507 -1.245 1.00 98.50 103 GLN A N 1
ATOM 819 C CA . GLN A 1 103 ? -18.644 -0.618 -0.391 1.00 98.50 103 GLN A CA 1
ATOM 820 C C . GLN A 1 103 ? -18.264 -0.412 1.087 1.00 98.50 103 GLN A C 1
ATOM 822 O O . GLN A 1 103 ? -19.038 -0.755 1.985 1.00 98.50 103 GLN A O 1
ATOM 827 N N . ALA A 1 104 ? -17.092 0.163 1.367 1.00 98.50 104 ALA A N 1
ATOM 828 C CA . ALA A 1 104 ? -16.679 0.490 2.732 1.00 98.50 104 ALA A CA 1
ATOM 829 C C . ALA A 1 104 ? -17.388 1.748 3.273 1.00 98.50 104 ALA A C 1
ATOM 831 O O . ALA A 1 104 ? -17.869 1.745 4.411 1.00 98.50 104 ALA A O 1
ATOM 832 N N . VAL A 1 105 ? -17.512 2.799 2.456 1.00 98.50 105 VAL A N 1
ATOM 833 C CA . VAL A 1 105 ? -18.182 4.057 2.830 1.00 98.50 105 VAL A CA 1
ATOM 834 C C . VAL A 1 105 ? -19.659 3.837 3.169 1.00 98.50 105 VAL A C 1
ATOM 836 O O . VAL A 1 105 ? -20.126 4.360 4.181 1.00 98.50 105 VAL A O 1
ATOM 839 N N . ASP A 1 106 ? -20.376 3.009 2.406 1.00 98.12 106 ASP A N 1
ATOM 840 C CA . ASP A 1 106 ? -21.790 2.672 2.645 1.00 98.12 106 ASP A CA 1
ATOM 841 C C . ASP A 1 106 ? -22.019 1.997 4.007 1.00 98.12 106 ASP A C 1
ATOM 843 O O . ASP A 1 106 ? -23.113 2.048 4.569 1.00 98.12 106 ASP A O 1
ATOM 847 N N . ARG A 1 107 ? -20.966 1.403 4.578 1.00 97.56 107 ARG A N 1
ATOM 848 C CA . ARG A 1 107 ? -20.961 0.780 5.909 1.00 97.56 107 ARG A CA 1
ATOM 849 C C . ARG A 1 107 ? -20.478 1.726 7.013 1.00 97.56 107 ARG A C 1
ATOM 851 O O . ARG A 1 107 ? -20.313 1.303 8.156 1.00 97.56 107 ARG A O 1
ATOM 858 N N . GLY A 1 108 ? -20.237 2.99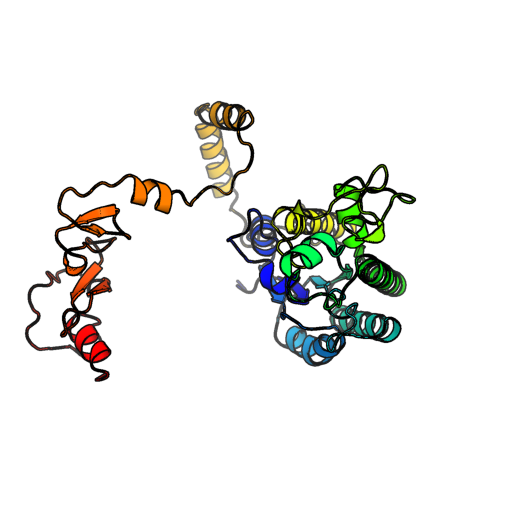8 6.693 1.00 97.50 108 GLY A N 1
ATOM 859 C CA . GLY A 1 108 ? -19.707 3.996 7.622 1.00 97.50 108 GLY A CA 1
ATOM 860 C C . GLY A 1 108 ? -18.240 3.770 8.001 1.00 97.50 108 GLY A C 1
ATOM 861 O O . GLY A 1 108 ? -17.796 4.254 9.044 1.00 97.50 108 GLY A O 1
ATOM 862 N N . VAL A 1 109 ? -17.490 3.019 7.189 1.00 98.44 109 VAL A N 1
ATOM 863 C CA . VAL A 1 109 ? -16.067 2.739 7.411 1.00 98.44 109 VAL A CA 1
ATOM 864 C C . VAL A 1 109 ? -15.225 3.806 6.715 1.00 98.44 109 VAL A C 1
ATOM 866 O O . VAL A 1 109 ? -15.511 4.199 5.585 1.00 98.44 109 VAL A O 1
ATOM 869 N N . LYS A 1 110 ? -14.172 4.292 7.383 1.00 98.81 110 LYS A N 1
ATOM 870 C CA . LYS A 1 110 ? -13.237 5.252 6.780 1.00 98.81 110 LYS A CA 1
ATOM 871 C C . LYS A 1 110 ? -12.358 4.561 5.734 1.00 98.81 110 LYS A C 1
ATOM 873 O O . LYS A 1 110 ? -12.070 3.373 5.873 1.00 98.81 110 LYS A O 1
ATOM 878 N N . VAL A 1 111 ? -11.897 5.286 4.715 1.00 98.94 111 VAL A N 1
ATOM 879 C CA . VAL A 1 111 ? -11.157 4.694 3.586 1.00 98.94 111 VAL A CA 1
ATOM 880 C C . VAL A 1 111 ? -9.946 5.540 3.215 1.00 98.94 111 VAL A C 1
ATOM 882 O O . VAL A 1 111 ? -10.061 6.747 3.054 1.00 98.94 111 VAL A O 1
ATOM 885 N N . ILE A 1 112 ? -8.794 4.899 3.021 1.00 98.94 112 ILE A N 1
ATOM 886 C CA . ILE A 1 112 ? -7.626 5.491 2.358 1.00 98.94 112 ILE A CA 1
ATOM 887 C C . ILE A 1 112 ? -7.361 4.698 1.082 1.00 98.94 112 ILE A C 1
ATOM 889 O O . ILE A 1 112 ? -7.236 3.474 1.132 1.00 98.94 112 ILE A O 1
ATOM 893 N N . ILE A 1 113 ? -7.232 5.390 -0.049 1.00 98.94 113 ILE A N 1
ATOM 894 C CA . ILE A 1 113 ? -6.844 4.770 -1.323 1.00 98.94 113 ILE A CA 1
ATOM 895 C C . ILE A 1 113 ? -5.343 4.977 -1.543 1.00 98.94 113 ILE A C 1
ATOM 897 O O . ILE A 1 113 ? -4.844 6.099 -1.520 1.00 98.94 113 ILE A O 1
ATOM 901 N N . THR A 1 114 ? -4.604 3.898 -1.760 1.00 98.94 114 THR A N 1
ATOM 902 C CA . THR A 1 114 ? -3.153 3.920 -1.979 1.00 98.94 114 THR A CA 1
ATOM 903 C C . THR A 1 114 ? -2.860 3.565 -3.433 1.00 98.94 114 THR A C 1
ATOM 905 O O . THR A 1 114 ? -3.355 2.557 -3.930 1.00 98.94 114 THR A O 1
ATOM 908 N N . GLY A 1 115 ? -2.076 4.398 -4.117 1.00 98.75 115 GLY A N 1
ATOM 909 C CA . GLY A 1 115 ? -1.599 4.150 -5.478 1.00 98.75 115 GLY A CA 1
ATOM 910 C C . GLY A 1 115 ? -0.265 3.386 -5.511 1.00 98.75 115 GLY A C 1
ATOM 911 O O . GLY A 1 115 ? 0.487 3.470 -4.536 1.00 98.75 115 GLY A O 1
ATOM 912 N N . PRO A 1 116 ? 0.050 2.648 -6.598 1.00 98.75 116 PRO A N 1
ATOM 913 C CA . PRO A 1 116 ? 1.300 1.889 -6.754 1.00 98.75 116 PRO A CA 1
ATOM 914 C C . PRO A 1 116 ? 2.577 2.730 -6.597 1.00 98.75 116 PRO A C 1
ATOM 916 O O . PRO A 1 116 ? 2.579 3.942 -6.807 1.00 98.75 116 PRO A O 1
ATOM 919 N N . ALA A 1 117 ? 3.674 2.070 -6.215 1.00 98.56 117 ALA A N 1
ATOM 920 C CA . ALA A 1 117 ? 5.014 2.660 -6.124 1.00 98.56 117 ALA A CA 1
ATOM 921 C C . ALA A 1 117 ? 5.740 2.620 -7.489 1.00 98.56 117 ALA A C 1
ATOM 923 O O . ALA A 1 117 ? 5.180 2.143 -8.467 1.00 98.56 117 ALA A O 1
ATOM 924 N N . PRO A 1 118 ? 6.969 3.139 -7.632 1.00 98.19 118 PRO A N 1
ATOM 925 C CA . PRO A 1 118 ? 7.730 2.987 -8.869 1.00 98.19 118 PRO A CA 1
ATOM 926 C C . PRO A 1 118 ? 8.160 1.525 -9.086 1.00 98.19 118 PRO A C 1
ATOM 928 O O . PRO A 1 118 ? 8.438 0.812 -8.124 1.00 98.19 118 PRO A O 1
ATOM 931 N N . HIS A 1 119 ? 8.252 1.103 -10.350 1.00 96.56 119 HIS A N 1
ATOM 932 C CA . HIS A 1 119 ? 8.855 -0.177 -10.754 1.00 96.56 119 HIS A CA 1
ATOM 933 C C . HIS A 1 119 ? 10.351 0.021 -11.007 1.00 96.56 119 HIS A C 1
ATOM 935 O O . HIS A 1 119 ? 10.713 0.994 -11.667 1.00 96.56 119 HIS A O 1
ATOM 941 N N . ASP A 1 120 ? 11.208 -0.890 -10.548 1.00 95.38 120 ASP A N 1
ATOM 942 C CA . ASP A 1 120 ? 12.633 -0.874 -10.908 1.00 95.38 120 ASP A CA 1
ATOM 943 C C . ASP A 1 120 ? 12.868 -1.740 -12.152 1.00 95.38 120 ASP A C 1
ATOM 945 O O . ASP A 1 120 ? 12.975 -2.970 -12.096 1.00 95.38 120 ASP A O 1
ATOM 949 N N . GLU A 1 121 ? 12.922 -1.079 -13.305 1.00 93.19 121 GLU A N 1
ATOM 950 C CA . GLU A 1 121 ? 13.114 -1.733 -14.598 1.00 93.19 121 GLU A CA 1
ATOM 951 C C . GLU A 1 121 ? 14.542 -2.268 -14.763 1.00 93.19 121 GLU A C 1
ATOM 953 O O . GLU A 1 121 ? 14.738 -3.260 -15.465 1.00 93.19 121 GLU A O 1
ATOM 958 N N . LEU A 1 122 ? 15.529 -1.656 -14.098 1.00 89.94 122 LEU A N 1
ATOM 959 C CA . LEU A 1 122 ? 16.934 -2.069 -14.158 1.00 89.94 122 LEU A CA 1
ATOM 960 C C . LEU A 1 122 ? 17.168 -3.357 -13.362 1.00 89.94 122 LEU A C 1
ATOM 962 O O . LEU A 1 122 ? 17.753 -4.306 -13.886 1.00 89.94 122 LEU A O 1
ATOM 966 N N . ALA A 1 123 ? 16.648 -3.428 -12.134 1.00 87.81 123 ALA A N 1
ATOM 967 C CA . ALA A 1 123 ? 16.681 -4.628 -11.304 1.00 87.81 123 ALA A CA 1
ATOM 968 C C . ALA A 1 123 ? 15.938 -5.783 -11.985 1.00 87.81 123 ALA A C 1
ATOM 970 O O . ALA A 1 123 ? 16.426 -6.916 -12.012 1.00 87.81 123 ALA A O 1
ATOM 971 N N . ARG A 1 124 ? 14.792 -5.489 -12.614 1.00 85.56 124 ARG A N 1
ATOM 972 C CA . ARG A 1 124 ? 14.053 -6.482 -13.397 1.00 85.56 124 ARG A CA 1
ATOM 973 C C . ARG A 1 124 ? 14.860 -6.975 -14.599 1.00 85.56 124 ARG A C 1
ATOM 975 O O . ARG A 1 124 ? 14.906 -8.180 -14.835 1.00 85.56 124 ARG A O 1
ATOM 982 N N . ARG A 1 125 ? 15.496 -6.069 -15.349 1.00 85.88 125 ARG A N 1
ATOM 983 C CA . ARG A 1 125 ? 16.335 -6.412 -16.507 1.00 85.88 125 ARG A CA 1
ATOM 984 C C . ARG A 1 125 ? 17.501 -7.318 -16.112 1.00 85.88 125 ARG A C 1
ATOM 986 O O . ARG A 1 125 ? 17.771 -8.269 -16.834 1.00 85.88 125 ARG A O 1
ATOM 993 N N . GLU A 1 126 ? 18.151 -7.068 -14.976 1.00 85.81 126 GLU A N 1
ATOM 994 C CA . GLU A 1 126 ? 19.241 -7.926 -14.489 1.00 85.81 126 GLU A CA 1
ATOM 995 C C . GLU A 1 126 ? 18.734 -9.301 -14.029 1.00 85.81 126 GLU A C 1
ATOM 997 O O . GLU A 1 126 ? 19.328 -10.322 -14.372 1.00 85.81 126 GLU A O 1
ATOM 1002 N N . MET A 1 127 ? 17.609 -9.349 -13.305 1.00 83.50 127 MET A N 1
ATOM 1003 C CA . MET A 1 127 ? 17.026 -10.607 -12.820 1.00 83.50 127 MET A CA 1
ATOM 1004 C C . MET A 1 127 ? 16.572 -11.531 -13.964 1.00 83.50 127 MET A C 1
ATOM 1006 O O . MET A 1 127 ? 16.663 -12.748 -13.831 1.00 83.50 127 MET A O 1
ATOM 1010 N N . PHE A 1 128 ? 16.117 -10.963 -15.086 1.00 80.88 128 PHE A N 1
ATOM 1011 C CA . PHE A 1 128 ? 15.610 -11.695 -16.256 1.00 80.88 128 PHE A CA 1
ATOM 1012 C C . PHE A 1 128 ? 16.488 -11.501 -17.497 1.00 80.88 128 PHE A C 1
ATOM 1014 O O . PHE A 1 128 ? 15.997 -11.528 -18.624 1.00 80.88 128 PHE A O 1
ATOM 1021 N N . LYS A 1 129 ? 17.799 -11.306 -17.319 1.00 83.56 129 LYS A N 1
ATOM 1022 C CA . LYS A 1 129 ? 18.731 -11.080 -18.439 1.00 83.56 129 LYS A CA 1
ATOM 1023 C C . LYS A 1 129 ? 18.768 -12.221 -19.461 1.00 83.56 129 LYS A C 1
ATOM 1025 O O . LYS A 1 129 ? 19.039 -11.973 -20.634 1.00 83.56 129 LYS A O 1
ATOM 1030 N N . ASP A 1 130 ? 18.451 -13.438 -19.022 1.00 85.00 130 ASP A N 1
ATOM 1031 C CA . ASP A 1 130 ? 18.376 -14.635 -19.866 1.00 85.00 130 ASP A CA 1
ATOM 1032 C C . ASP A 1 130 ? 17.003 -14.791 -20.567 1.00 85.00 130 ASP A C 1
ATOM 1034 O O . ASP A 1 130 ? 16.846 -15.644 -21.439 1.00 85.00 130 ASP A O 1
ATOM 1038 N N . GLU A 1 131 ? 16.026 -13.931 -20.245 1.00 77.44 131 GLU A N 1
ATOM 1039 C CA . GLU A 1 131 ? 14.679 -13.868 -20.841 1.00 77.44 131 GLU A CA 1
ATOM 1040 C C . GLU A 1 131 ? 14.353 -12.443 -21.358 1.00 77.44 131 GLU A C 1
ATOM 1042 O O . GLU A 1 131 ? 13.435 -11.769 -20.870 1.00 77.44 131 GLU A O 1
ATOM 1047 N N . PRO A 1 132 ? 15.106 -11.931 -22.353 1.00 63.16 132 PRO A N 1
ATOM 1048 C CA . PRO A 1 132 ? 14.964 -10.558 -22.826 1.00 63.16 132 PRO A CA 1
ATOM 1049 C C . PRO A 1 132 ? 13.581 -10.301 -23.446 1.00 63.16 132 PRO A C 1
ATOM 1051 O O . PRO A 1 132 ? 13.144 -11.007 -24.351 1.00 63.16 132 PRO A O 1
ATOM 1054 N N . GLY A 1 133 ? 12.912 -9.237 -22.986 1.00 63.84 133 GLY A N 1
ATOM 1055 C CA . GLY A 1 133 ? 11.631 -8.764 -23.533 1.00 63.84 133 GLY A CA 1
ATOM 1056 C C . GLY A 1 133 ? 10.397 -9.024 -22.661 1.00 63.84 133 GLY A C 1
ATOM 1057 O O . GLY A 1 133 ? 9.314 -8.566 -23.016 1.00 63.84 133 GLY A O 1
ATOM 10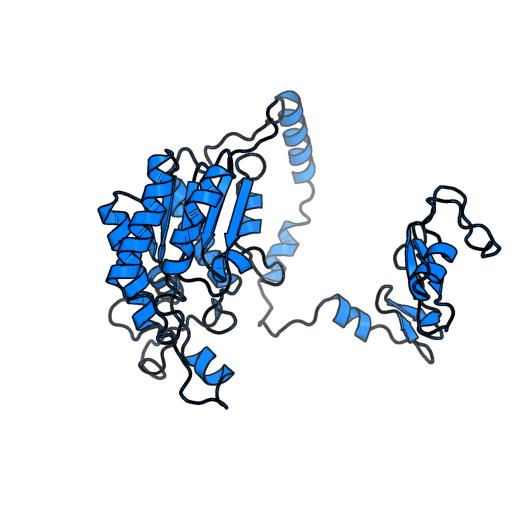58 N N . VAL A 1 134 ? 10.539 -9.687 -21.506 1.00 67.12 134 VAL A N 1
ATOM 1059 C CA . VAL A 1 134 ? 9.422 -9.983 -20.587 1.00 67.12 134 VAL A CA 1
ATOM 1060 C C . VAL A 1 134 ? 9.467 -9.069 -19.357 1.00 67.12 134 VAL A C 1
ATOM 1062 O O . VAL A 1 134 ? 9.687 -9.504 -18.225 1.00 67.12 134 VAL A O 1
ATOM 1065 N N . ASN A 1 135 ? 9.261 -7.766 -19.560 1.00 81.56 135 ASN A N 1
ATOM 1066 C CA . ASN A 1 135 ? 8.915 -6.874 -18.454 1.00 81.56 135 ASN A CA 1
ATOM 1067 C C . ASN A 1 135 ? 7.505 -6.314 -18.671 1.00 81.56 135 ASN A C 1
ATOM 1069 O O . ASN A 1 135 ? 7.342 -5.365 -19.438 1.00 81.56 135 ASN A O 1
ATOM 1073 N N . PRO A 1 136 ? 6.479 -6.880 -18.012 1.00 86.38 136 PRO A N 1
ATOM 1074 C CA . PRO A 1 136 ? 5.115 -6.427 -18.211 1.00 86.38 136 PRO A CA 1
ATOM 1075 C C . PRO A 1 136 ? 4.822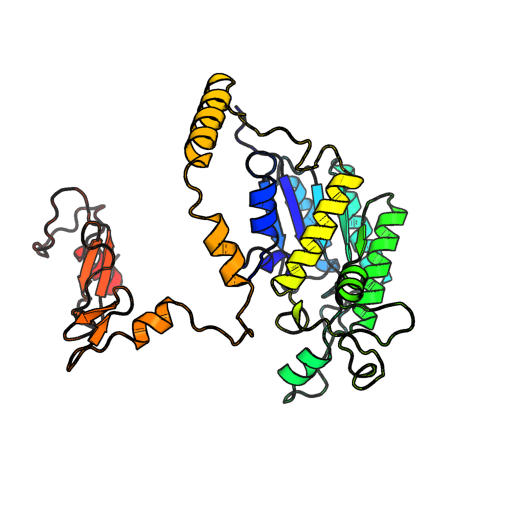 -5.112 -17.480 1.00 86.38 136 PRO A C 1
ATOM 1077 O O . PRO A 1 136 ? 3.696 -4.645 -17.531 1.00 86.38 136 PRO A O 1
ATOM 1080 N N . ARG A 1 137 ? 5.777 -4.518 -16.754 1.00 92.62 137 ARG A N 1
ATOM 1081 C CA . ARG A 1 137 ? 5.551 -3.325 -15.926 1.00 92.62 137 ARG A CA 1
ATOM 1082 C C . ARG A 1 137 ? 6.594 -2.253 -16.218 1.00 92.62 137 ARG A C 1
ATOM 1084 O O . ARG A 1 137 ? 7.754 -2.556 -16.481 1.00 92.62 137 ARG A O 1
ATOM 1091 N N . SER A 1 138 ? 6.188 -0.994 -16.108 1.00 94.69 138 SER A N 1
ATOM 1092 C CA . SER A 1 138 ? 7.093 0.155 -16.185 1.00 94.69 138 SER A CA 1
ATOM 1093 C C . SER A 1 138 ? 6.795 1.154 -15.078 1.00 94.69 138 SER A C 1
ATOM 1095 O O . SER A 1 138 ? 5.662 1.259 -14.594 1.00 94.69 138 SER A O 1
ATOM 1097 N N . SER A 1 139 ? 7.813 1.917 -14.685 1.00 95.94 139 SER A N 1
ATOM 1098 C CA . SER A 1 139 ? 7.664 2.965 -13.673 1.00 95.94 139 SER A CA 1
ATOM 1099 C C . SER A 1 139 ? 6.690 4.049 -14.144 1.00 95.94 139 SER A C 1
ATOM 1101 O O . SER A 1 139 ? 5.914 4.584 -13.352 1.00 95.94 139 SER A O 1
ATOM 1103 N N . GLN A 1 140 ? 6.668 4.324 -15.453 1.00 96.00 140 GLN A N 1
ATOM 1104 C CA . GLN A 1 140 ? 5.732 5.261 -16.069 1.00 96.00 140 GLN A CA 1
ATOM 1105 C C . GLN A 1 140 ? 4.272 4.802 -15.943 1.00 96.00 140 GLN A C 1
ATOM 1107 O O . GLN A 1 140 ? 3.414 5.612 -15.593 1.00 96.00 140 GLN A O 1
ATOM 1112 N N . LEU A 1 141 ? 3.977 3.523 -16.202 1.00 96.94 141 LEU A N 1
ATOM 1113 C CA . LEU A 1 141 ? 2.618 2.996 -16.051 1.00 96.94 141 LEU A CA 1
ATOM 1114 C C . LEU A 1 141 ? 2.202 2.988 -14.578 1.00 96.94 141 LEU A C 1
ATOM 1116 O O . LEU A 1 141 ? 1.115 3.465 -14.258 1.00 96.94 141 LEU A O 1
ATOM 1120 N N . GLN A 1 142 ? 3.074 2.557 -13.660 1.00 98.06 142 GLN A N 1
ATOM 1121 C CA . GLN A 1 142 ? 2.751 2.616 -12.230 1.00 98.06 142 GLN A CA 1
ATOM 1122 C C . GLN A 1 142 ? 2.473 4.056 -11.769 1.00 98.06 142 GLN A C 1
ATOM 1124 O O . GLN A 1 142 ? 1.530 4.290 -11.015 1.00 98.06 142 GLN A O 1
ATOM 1129 N N . ARG A 1 143 ? 3.199 5.053 -12.293 1.00 98.06 143 ARG A N 1
ATOM 1130 C CA . ARG A 1 143 ? 2.901 6.465 -12.024 1.00 98.06 143 ARG A CA 1
ATOM 1131 C C . ARG A 1 143 ? 1.479 6.851 -12.431 1.00 98.06 143 ARG A C 1
ATOM 1133 O O . ARG A 1 143 ? 0.763 7.428 -11.618 1.00 98.06 143 ARG A O 1
ATOM 1140 N N . GLN A 1 144 ? 1.066 6.507 -13.652 1.00 98.62 144 GLN A N 1
ATOM 1141 C CA . GLN A 1 144 ? -0.274 6.822 -14.162 1.00 98.62 144 GLN A CA 1
ATOM 1142 C C . GLN A 1 144 ? -1.377 6.211 -13.285 1.00 98.62 144 GLN A C 1
ATOM 1144 O O . GLN A 1 144 ? -2.361 6.876 -12.970 1.00 98.62 144 GLN A O 1
ATOM 1149 N N . TYR A 1 145 ? -1.202 4.964 -12.838 1.00 98.88 145 TYR A N 1
ATOM 1150 C CA . TYR A 1 145 ? -2.177 4.292 -11.971 1.00 98.88 145 TYR A CA 1
ATOM 1151 C C . TYR A 1 145 ? -2.163 4.842 -10.539 1.00 98.88 145 TYR A C 1
ATOM 1153 O O . TYR A 1 145 ? -3.208 4.881 -9.887 1.00 98.88 145 TYR A O 1
ATOM 1161 N N . SER A 1 146 ? -1.015 5.314 -10.047 1.00 98.81 146 SER A N 1
ATOM 1162 C CA . SER A 1 146 ? -0.932 6.000 -8.753 1.00 98.81 146 SER A CA 1
ATOM 1163 C C . SER A 1 146 ? -1.644 7.354 -8.781 1.00 98.81 146 SER A C 1
ATOM 1165 O O . SER A 1 146 ? -2.444 7.657 -7.896 1.00 98.81 146 SER A O 1
ATOM 1167 N N . GLU A 1 147 ? -1.432 8.142 -9.837 1.00 98.81 147 GLU A N 1
ATOM 1168 C CA . GLU A 1 147 ? -2.129 9.416 -10.050 1.00 98.81 147 GLU A CA 1
ATOM 1169 C C . GLU A 1 147 ? -3.647 9.198 -10.192 1.00 98.81 147 GLU A C 1
ATOM 1171 O O . GLU A 1 147 ? -4.430 9.875 -9.525 1.00 98.81 147 GLU A O 1
ATOM 1176 N N . ALA A 1 148 ? -4.075 8.180 -10.945 1.00 98.94 148 ALA A N 1
ATOM 1177 C CA . ALA A 1 148 ? -5.486 7.819 -11.080 1.00 98.94 148 ALA A CA 1
ATOM 1178 C C . ALA A 1 148 ? -6.143 7.390 -9.753 1.00 98.94 148 ALA A C 1
ATOM 1180 O O . ALA A 1 148 ? -7.306 7.718 -9.510 1.00 98.94 148 ALA A O 1
ATOM 1181 N N . ALA A 1 149 ? -5.414 6.698 -8.871 1.00 98.94 149 ALA A N 1
ATOM 1182 C CA . ALA A 1 149 ? -5.903 6.360 -7.533 1.00 98.94 149 ALA A CA 1
ATOM 1183 C C . ALA A 1 149 ? -6.161 7.620 -6.685 1.00 98.94 149 ALA A C 1
ATOM 1185 O O . ALA A 1 149 ? -7.189 7.720 -6.011 1.00 98.94 149 ALA A O 1
ATOM 1186 N N . CYS A 1 150 ? -5.268 8.612 -6.766 1.00 98.88 150 CYS A N 1
ATOM 1187 C CA . CYS A 1 150 ? -5.454 9.914 -6.123 1.00 98.88 150 CYS A CA 1
ATOM 1188 C C . CYS A 1 150 ? -6.636 10.697 -6.710 1.00 98.88 150 CYS A C 1
ATOM 1190 O O . CYS A 1 150 ? -7.387 11.320 -5.959 1.00 98.88 150 CYS A O 1
ATOM 1192 N N . GLU A 1 151 ? -6.838 10.653 -8.030 1.00 98.88 151 GLU A N 1
ATOM 1193 C CA . GLU A 1 151 ? -7.999 11.274 -8.679 1.00 98.88 151 GLU A CA 1
ATOM 1194 C C . GLU A 1 151 ? -9.319 10.679 -8.178 1.00 98.88 151 GLU A C 1
ATOM 1196 O O . GLU A 1 151 ? -10.248 11.425 -7.861 1.00 98.88 151 GLU A O 1
ATOM 1201 N N . VAL A 1 152 ? -9.402 9.348 -8.069 1.00 98.88 152 VAL A N 1
ATOM 1202 C CA . VAL A 1 152 ? -10.583 8.654 -7.531 1.00 98.88 152 VAL A CA 1
ATOM 1203 C C . VAL A 1 152 ? -10.844 9.070 -6.087 1.00 98.88 152 VAL A C 1
ATOM 1205 O O . VAL A 1 152 ? -11.961 9.465 -5.754 1.00 98.88 152 VAL A O 1
ATOM 1208 N N . ALA A 1 153 ? -9.815 9.045 -5.239 1.00 98.88 153 ALA A N 1
ATOM 1209 C CA . ALA A 1 153 ? -9.952 9.455 -3.847 1.00 98.88 153 ALA A CA 1
ATOM 1210 C C . ALA A 1 153 ? -10.446 10.903 -3.736 1.00 98.88 153 ALA A C 1
ATOM 1212 O O . ALA A 1 153 ? -11.418 11.174 -3.033 1.00 98.88 153 ALA A O 1
ATOM 1213 N N . SER A 1 154 ? -9.857 11.820 -4.511 1.00 98.75 154 SER A N 1
ATOM 1214 C CA . SER A 1 154 ? -10.279 13.221 -4.554 1.00 98.75 154 SER A CA 1
ATOM 1215 C C . SER A 1 154 ? -11.735 13.374 -5.003 1.00 98.75 154 SER A C 1
ATOM 1217 O O . SER A 1 154 ? -12.489 14.101 -4.353 1.00 98.75 154 SER A O 1
ATOM 1219 N N . LYS A 1 155 ? -12.159 12.655 -6.052 1.00 98.69 155 LYS A N 1
ATOM 1220 C CA . LYS A 1 155 ? -13.548 12.642 -6.539 1.00 98.69 155 LYS A CA 1
ATOM 1221 C C . LYS A 1 155 ? -14.533 12.179 -5.461 1.00 98.69 155 LYS A C 1
ATOM 1223 O O . LYS A 1 155 ? -15.639 12.707 -5.386 1.00 98.69 155 LYS A O 1
ATOM 1228 N N . MET A 1 156 ? -14.136 11.219 -4.630 1.00 98.62 156 MET A N 1
ATOM 1229 C CA . MET A 1 156 ? -14.959 10.678 -3.543 1.00 98.62 156 MET A CA 1
ATOM 1230 C C . MET A 1 156 ? -14.839 11.459 -2.224 1.00 98.62 156 MET A C 1
ATOM 1232 O O . MET A 1 156 ? -15.515 11.119 -1.256 1.00 98.62 156 MET A O 1
ATOM 1236 N N . GLY A 1 157 ? -13.987 12.489 -2.154 1.00 98.62 157 GLY A N 1
ATOM 1237 C CA . GLY A 1 157 ? -13.705 13.205 -0.905 1.00 98.62 157 GLY A CA 1
ATOM 1238 C C . GLY A 1 157 ? -12.958 12.355 0.131 1.00 98.62 157 GLY A C 1
ATOM 1239 O O . GLY A 1 157 ? -13.122 12.563 1.332 1.00 98.62 157 GLY A O 1
ATOM 1240 N N . LEU A 1 158 ? -12.164 11.386 -0.327 1.00 98.81 158 LEU A N 1
ATOM 1241 C CA . LEU A 1 158 ? -11.382 10.466 0.494 1.00 98.81 158 LEU A CA 1
ATOM 1242 C C . LEU A 1 158 ? -9.887 10.833 0.475 1.00 98.81 158 LEU A C 1
ATOM 1244 O O . LEU A 1 158 ? -9.383 11.342 -0.530 1.00 98.81 158 LEU A O 1
ATOM 1248 N N . PRO A 1 159 ? -9.139 10.534 1.548 1.00 98.81 159 PRO A N 1
ATOM 1249 C CA . PRO A 1 159 ? -7.686 10.607 1.539 1.00 98.81 159 PRO A CA 1
ATOM 1250 C C . PRO A 1 159 ? -7.042 9.591 0.593 1.00 98.81 159 PRO A C 1
ATOM 1252 O O . PRO A 1 159 ? -7.530 8.471 0.416 1.00 98.81 159 PRO A O 1
ATOM 1255 N N . SER A 1 160 ? -5.870 9.952 0.069 1.00 98.75 160 SER A N 1
ATOM 1256 C CA . SER A 1 160 ? -5.037 9.048 -0.725 1.00 98.75 160 SER A CA 1
ATOM 1257 C C . SER A 1 160 ? -3.563 9.105 -0.365 1.00 98.75 160 SER A C 1
ATOM 1259 O O . SER A 1 160 ? -3.079 10.136 0.103 1.00 98.75 160 SER A O 1
ATOM 1261 N N . ILE A 1 161 ? -2.841 8.035 -0.691 1.00 98.88 161 ILE A N 1
ATOM 1262 C CA . ILE A 1 161 ? -1.380 7.956 -0.620 1.00 98.88 161 ILE A CA 1
ATOM 1263 C C . ILE A 1 161 ? -0.833 7.692 -2.026 1.00 98.88 161 ILE A C 1
ATOM 1265 O O . ILE A 1 161 ? -1.137 6.667 -2.630 1.00 98.88 161 ILE A O 1
ATOM 1269 N N . ASN A 1 162 ? 0.004 8.599 -2.533 1.00 98.81 162 ASN A N 1
ATOM 1270 C CA . ASN A 1 162 ? 0.716 8.420 -3.799 1.00 98.81 162 ASN A CA 1
ATOM 1271 C C . ASN A 1 162 ? 2.099 7.810 -3.524 1.00 98.81 162 ASN A C 1
ATOM 1273 O O . ASN A 1 162 ? 3.063 8.547 -3.294 1.00 98.81 162 ASN A O 1
ATOM 1277 N N . LEU A 1 163 ? 2.204 6.476 -3.512 1.00 98.88 163 LEU A N 1
ATOM 1278 C CA . LEU A 1 163 ? 3.484 5.822 -3.217 1.00 98.88 163 LEU A CA 1
ATOM 1279 C C . LEU A 1 163 ? 4.512 6.016 -4.325 1.00 98.88 163 LEU A C 1
ATOM 1281 O O . LEU A 1 163 ? 5.698 6.100 -4.012 1.00 98.88 163 LEU A O 1
ATOM 1285 N N . TRP A 1 164 ? 4.083 6.171 -5.583 1.00 98.62 164 TRP A N 1
ATOM 1286 C CA . TRP A 1 164 ? 4.992 6.528 -6.670 1.00 98.62 164 TRP A CA 1
ATOM 1287 C C . TRP A 1 164 ? 5.781 7.795 -6.327 1.00 98.62 164 TRP A C 1
ATOM 1289 O O . TRP A 1 164 ? 7.012 7.788 -6.296 1.00 98.62 164 TRP A O 1
ATOM 1299 N N . GLN A 1 165 ? 5.064 8.866 -5.974 1.00 98.44 165 GLN A N 1
ATOM 1300 C CA . GLN A 1 165 ? 5.671 10.144 -5.615 1.00 98.44 165 GLN A CA 1
ATOM 1301 C C . GLN A 1 165 ? 6.463 10.064 -4.305 1.00 98.44 165 GLN A C 1
ATOM 1303 O O . GLN A 1 165 ? 7.534 10.660 -4.219 1.00 98.44 165 GLN A O 1
ATOM 1308 N N . ALA A 1 166 ? 5.966 9.339 -3.297 1.00 98.62 166 ALA A N 1
ATOM 1309 C CA . ALA A 1 166 ? 6.645 9.207 -2.008 1.00 98.62 166 ALA A CA 1
ATOM 1310 C C . ALA A 1 166 ? 8.017 8.528 -2.150 1.00 98.62 166 ALA A C 1
ATOM 1312 O O . ALA A 1 166 ? 9.015 9.049 -1.657 1.00 98.62 166 ALA A O 1
ATOM 1313 N N . PHE A 1 167 ? 8.085 7.413 -2.883 1.00 98.56 167 PHE A N 1
ATOM 1314 C CA . PHE A 1 167 ? 9.334 6.689 -3.131 1.00 98.56 167 PHE A CA 1
ATOM 1315 C C . PHE A 1 167 ? 10.286 7.515 -3.992 1.00 98.56 167 PHE A C 1
ATOM 1317 O O . PHE A 1 167 ? 11.466 7.624 -3.669 1.00 98.56 167 PHE A O 1
ATOM 1324 N N . ALA A 1 168 ? 9.776 8.128 -5.065 1.00 97.44 168 ALA A N 1
ATOM 1325 C CA . ALA A 1 168 ? 10.583 8.971 -5.935 1.00 97.44 168 ALA A CA 1
ATOM 1326 C C . ALA A 1 168 ? 11.204 10.136 -5.143 1.00 97.44 168 ALA A C 1
ATOM 1328 O O . ALA A 1 168 ? 12.413 10.354 -5.202 1.00 97.44 168 ALA A O 1
ATOM 1329 N N . SER A 1 169 ? 10.412 10.856 -4.345 1.00 97.56 169 SER A N 1
ATOM 1330 C CA . SER A 1 169 ? 10.916 11.962 -3.527 1.00 97.56 169 SER A CA 1
ATOM 1331 C C . SER A 1 169 ? 11.905 11.520 -2.450 1.00 97.56 169 SER A C 1
ATOM 1333 O O . SER A 1 169 ? 12.903 12.212 -2.255 1.00 97.56 169 SER A O 1
ATOM 1335 N N . ASP A 1 170 ? 11.684 10.379 -1.789 1.00 97.12 170 ASP A N 1
ATOM 1336 C CA . ASP A 1 170 ? 12.642 9.836 -0.812 1.00 97.12 170 ASP A CA 1
ATOM 1337 C C . ASP A 1 170 ? 13.964 9.406 -1.482 1.00 97.12 170 ASP A C 1
ATOM 1339 O O . ASP A 1 170 ? 15.041 9.544 -0.901 1.00 97.12 170 ASP A O 1
ATOM 1343 N N . ALA A 1 171 ? 13.905 8.979 -2.749 1.00 95.50 171 ALA A N 1
ATOM 1344 C CA . ALA A 1 171 ? 15.073 8.722 -3.594 1.00 95.50 171 ALA A CA 1
ATOM 1345 C C . ALA A 1 171 ? 15.767 10.006 -4.099 1.00 95.50 171 ALA A C 1
ATOM 1347 O O . ALA A 1 171 ? 16.787 9.927 -4.785 1.00 95.50 171 ALA A O 1
ATOM 1348 N N . GLY A 1 172 ? 15.233 11.189 -3.778 1.00 96.19 172 GLY A N 1
ATOM 1349 C CA . GLY A 1 172 ? 15.760 12.486 -4.205 1.00 96.19 172 GLY A CA 1
ATOM 1350 C C . GLY A 1 172 ? 15.259 12.968 -5.569 1.00 96.19 172 GLY A C 1
ATOM 1351 O O . GLY A 1 172 ? 15.728 14.004 -6.047 1.00 96.19 172 GLY A O 1
ATOM 1352 N N . TRP A 1 173 ? 14.307 12.264 -6.189 1.00 96.56 173 TRP A N 1
ATOM 1353 C CA . TRP A 1 173 ? 13.732 12.647 -7.477 1.00 96.56 173 TRP A CA 1
ATOM 1354 C C . TRP A 1 173 ? 12.917 13.937 -7.370 1.00 96.56 173 TRP A C 1
ATOM 1356 O O . TRP A 1 173 ? 12.182 14.177 -6.404 1.00 96.56 173 TRP A O 1
ATOM 1366 N N . LYS A 1 174 ? 13.011 14.761 -8.414 1.00 94.44 174 LYS A N 1
ATOM 1367 C CA . LYS A 1 174 ? 12.248 15.997 -8.590 1.00 94.44 174 LYS A CA 1
ATOM 1368 C C . LYS A 1 174 ? 11.654 16.031 -9.990 1.00 94.44 174 LYS A C 1
ATOM 1370 O O . LYS A 1 174 ? 12.221 15.492 -10.936 1.00 94.44 174 LYS A O 1
ATOM 1375 N N . SER A 1 175 ? 10.533 16.734 -10.128 1.00 92.06 175 SER A N 1
ATOM 1376 C CA . SER A 1 175 ? 9.905 16.952 -11.431 1.00 92.06 175 SER A CA 1
ATOM 1377 C C . SER A 1 175 ? 10.907 17.525 -12.438 1.00 92.06 175 SER A C 1
ATOM 1379 O O . SER A 1 175 ? 11.595 18.501 -12.144 1.00 92.06 175 SER A O 1
ATOM 1381 N N . GLY A 1 176 ? 10.959 16.925 -13.626 1.00 89.69 176 GLY A N 1
ATOM 1382 C CA . GLY A 1 176 ? 11.911 17.268 -14.686 1.00 89.69 176 GLY A CA 1
ATOM 1383 C C . GLY A 1 176 ? 13.185 16.418 -14.696 1.00 89.69 176 GLY A C 1
ATOM 1384 O O . GLY A 1 176 ? 13.915 16.473 -15.678 1.00 89.69 176 GLY A O 1
ATOM 1385 N N . MET A 1 177 ? 13.438 15.617 -13.656 1.00 93.44 177 MET A N 1
ATOM 1386 C CA . MET A 1 177 ? 14.502 14.606 -13.659 1.00 93.44 177 MET A CA 1
ATOM 1387 C C . MET A 1 177 ? 14.022 13.316 -14.351 1.00 93.44 177 MET A C 1
ATOM 1389 O O . MET A 1 177 ? 12.811 13.051 -14.361 1.00 93.44 177 MET A O 1
ATOM 1393 N N . PRO A 1 178 ? 14.941 12.487 -14.882 1.00 93.56 178 PRO A N 1
ATOM 1394 C CA . PRO A 1 178 ? 14.608 11.170 -15.426 1.00 93.56 178 PRO A CA 1
ATOM 1395 C C . PRO A 1 178 ? 13.857 10.308 -14.406 1.00 93.56 178 PRO A C 1
ATOM 1397 O O . PRO A 1 178 ? 14.056 10.457 -13.198 1.00 93.56 178 PRO A O 1
ATOM 1400 N N . LEU A 1 179 ? 12.970 9.425 -14.873 1.00 94.25 179 LEU A N 1
ATOM 1401 C CA . LEU A 1 179 ? 12.198 8.572 -13.969 1.00 94.25 179 LEU A CA 1
ATOM 1402 C C . LEU A 1 179 ? 13.130 7.605 -13.212 1.00 94.25 179 LEU A C 1
ATOM 1404 O O . LEU A 1 179 ? 14.024 7.027 -13.840 1.00 94.25 179 LEU A O 1
ATOM 1408 N N . PRO A 1 180 ? 12.922 7.395 -11.896 1.00 93.25 180 PRO A N 1
ATOM 1409 C CA . PRO A 1 180 ? 13.820 6.570 -11.095 1.00 93.25 180 PRO A CA 1
ATOM 1410 C C . PRO A 1 180 ? 13.890 5.125 -11.593 1.00 93.25 180 PRO A C 1
ATOM 1412 O O . PRO A 1 180 ? 12.852 4.540 -11.904 1.00 93.25 180 PRO A O 1
ATOM 1415 N N . SER A 1 181 ? 15.097 4.551 -11.608 1.00 92.19 181 SER A N 1
ATOM 1416 C CA . SER A 1 181 ? 15.359 3.147 -11.973 1.00 92.19 181 SER A CA 1
ATOM 1417 C C . SER A 1 181 ? 14.713 2.679 -13.298 1.00 92.19 181 SER A C 1
ATOM 1419 O O . SER A 1 181 ? 14.259 1.538 -13.408 1.00 92.19 181 SER A O 1
ATOM 1421 N N . THR A 1 182 ? 14.650 3.549 -14.310 1.00 91.38 182 THR A N 1
ATOM 1422 C CA . THR A 1 182 ? 14.144 3.203 -15.653 1.00 91.38 182 THR A CA 1
ATOM 1423 C C . THR A 1 182 ? 15.283 2.965 -16.637 1.00 91.38 182 THR A C 1
ATOM 1425 O O . THR A 1 182 ? 16.357 3.545 -16.490 1.00 91.38 182 THR A O 1
ATOM 1428 N N . VAL A 1 183 ? 15.043 2.153 -17.674 1.00 86.81 183 VAL A N 1
ATOM 1429 C CA . VAL A 1 183 ? 16.040 1.939 -18.743 1.00 86.81 183 VAL A CA 1
ATOM 1430 C C . VAL A 1 183 ? 16.337 3.241 -19.491 1.00 86.81 183 VAL A C 1
ATOM 1432 O O . VAL A 1 183 ? 17.481 3.499 -19.844 1.00 86.81 183 VAL A O 1
ATOM 1435 N N . GLU A 1 184 ? 15.326 4.084 -19.707 1.00 85.75 184 GLU A N 1
ATOM 1436 C CA . GLU A 1 184 ? 15.505 5.379 -20.376 1.00 85.75 184 GLU A CA 1
ATOM 1437 C C . GLU A 1 184 ? 16.333 6.365 -19.544 1.00 85.75 184 GLU A C 1
ATOM 1439 O O . GLU A 1 184 ? 17.056 7.184 -20.111 1.00 85.75 184 GLU A O 1
ATOM 1444 N N . GLY A 1 185 ? 16.224 6.308 -18.214 1.00 85.00 185 GLY A N 1
ATOM 1445 C CA . GLY A 1 185 ? 16.951 7.191 -17.302 1.00 85.00 185 GLY A CA 1
ATOM 1446 C C . GLY A 1 185 ? 18.401 6.783 -17.037 1.00 85.00 185 GLY A C 1
ATOM 1447 O O . GLY A 1 185 ? 19.155 7.611 -16.533 1.00 85.00 185 GLY A O 1
ATOM 1448 N N . GLU A 1 186 ? 18.788 5.552 -17.378 1.00 88.44 186 GLU A N 1
ATOM 1449 C CA . GLU A 1 186 ? 20.114 4.997 -17.096 1.00 88.44 186 GLU A CA 1
ATOM 1450 C C . GLU A 1 186 ? 21.234 5.816 -17.756 1.00 88.44 186 GLU A C 1
ATOM 1452 O O . GLU A 1 186 ? 21.257 6.028 -18.971 1.00 88.44 186 GLU A O 1
ATOM 1457 N N . GLY A 1 187 ? 22.188 6.272 -16.943 1.00 86.88 187 GLY A N 1
ATOM 1458 C CA . GLY A 1 187 ? 23.341 7.049 -17.394 1.00 86.88 187 GLY A CA 1
ATOM 1459 C C . GLY A 1 187 ? 23.046 8.524 -17.680 1.00 86.88 187 GLY A C 1
ATOM 1460 O O . GLY A 1 187 ? 23.927 9.226 -18.181 1.00 86.88 187 GLY A O 1
ATOM 1461 N N . GLN A 1 188 ? 21.840 9.014 -17.372 1.00 88.12 188 GLN A N 1
ATOM 1462 C CA . GLN A 1 188 ? 21.520 10.440 -17.449 1.00 88.12 188 GLN A CA 1
ATOM 1463 C C . GLN A 1 188 ? 21.977 11.200 -16.193 1.00 88.12 188 GLN A C 1
ATOM 1465 O O . GLN A 1 188 ? 21.994 10.672 -15.079 1.00 88.12 188 GLN A O 1
ATOM 1470 N N . ASP A 1 189 ? 22.296 12.488 -16.360 1.00 85.94 189 ASP A N 1
ATOM 1471 C CA . ASP A 1 189 ? 22.649 13.360 -15.238 1.00 85.94 189 ASP A CA 1
ATOM 1472 C C . ASP A 1 189 ? 21.506 13.439 -14.214 1.00 85.94 189 ASP A C 1
ATOM 1474 O O . ASP A 1 189 ? 20.359 13.761 -14.537 1.00 85.94 189 ASP A O 1
ATOM 1478 N N . ASN A 1 190 ? 21.855 13.251 -12.941 1.00 87.44 190 ASN A N 1
ATOM 1479 C CA . ASN A 1 190 ? 20.923 13.209 -11.814 1.00 87.44 190 ASN A CA 1
ATOM 1480 C C . ASN A 1 190 ? 19.906 12.052 -11.861 1.00 87.44 190 ASN A C 1
ATOM 1482 O O . ASN A 1 190 ? 18.795 12.190 -11.345 1.00 87.44 190 ASN A O 1
ATOM 1486 N N . GLU A 1 191 ? 20.255 10.908 -12.448 1.00 88.38 191 GLU A N 1
ATOM 1487 C CA . GLU A 1 191 ? 19.464 9.695 -12.248 1.00 88.38 191 GLU A CA 1
ATOM 1488 C C . GLU A 1 191 ? 19.256 9.399 -10.749 1.00 88.38 191 GLU A C 1
ATOM 1490 O O . GLU A 1 191 ? 20.093 9.695 -9.890 1.00 88.38 191 GLU A O 1
ATOM 1495 N N . THR A 1 192 ? 18.098 8.831 -10.425 1.00 93.12 192 THR A N 1
ATOM 1496 C CA . THR A 1 192 ? 17.752 8.417 -9.061 1.00 93.12 192 THR A CA 1
ATOM 1497 C C . THR A 1 192 ? 17.369 6.949 -9.076 1.00 93.12 192 THR A C 1
ATOM 1499 O O . THR A 1 192 ? 16.891 6.429 -10.085 1.00 93.12 192 THR A O 1
ATOM 1502 N N . SER A 1 193 ? 17.594 6.265 -7.958 1.00 94.50 193 SER A N 1
ATOM 1503 C CA . SER A 1 193 ? 17.361 4.828 -7.846 1.00 94.50 193 SER A CA 1
ATOM 1504 C C . SER A 1 193 ? 16.381 4.533 -6.723 1.00 94.50 193 SER A C 1
ATOM 1506 O O . SER A 1 193 ? 16.519 5.025 -5.600 1.00 94.50 193 SER A O 1
ATOM 1508 N N . VAL A 1 194 ? 15.410 3.677 -7.035 1.00 96.12 194 VAL A N 1
ATOM 1509 C CA . VAL A 1 194 ? 14.484 3.095 -6.062 1.00 96.12 194 VAL A CA 1
ATOM 1510 C C . VAL A 1 194 ? 14.859 1.664 -5.666 1.00 96.12 194 VAL A C 1
ATOM 1512 O O . VAL A 1 194 ? 14.138 1.037 -4.893 1.00 96.12 194 VAL A O 1
ATOM 1515 N N . THR A 1 195 ? 16.010 1.155 -6.117 1.00 95.06 195 THR A N 1
ATOM 1516 C CA . THR A 1 195 ? 16.422 -0.244 -5.917 1.00 95.06 195 THR A CA 1
ATOM 1517 C C . THR A 1 195 ? 16.421 -0.641 -4.444 1.00 95.06 195 THR A C 1
ATOM 1519 O O . THR A 1 195 ? 15.940 -1.707 -4.093 1.00 95.06 195 THR A O 1
ATOM 1522 N N . LYS A 1 196 ? 16.867 0.242 -3.537 1.00 95.12 196 LYS A N 1
ATOM 1523 C CA . LYS A 1 196 ? 16.900 -0.056 -2.091 1.00 95.12 196 LYS A CA 1
ATOM 1524 C C . LYS A 1 196 ? 15.516 -0.267 -1.458 1.00 95.12 196 LYS A C 1
ATOM 1526 O O . LYS A 1 196 ? 15.433 -0.795 -0.350 1.00 95.12 196 LYS A O 1
ATOM 1531 N N . TYR A 1 197 ? 14.446 0.203 -2.100 1.00 97.44 197 TYR A N 1
ATOM 1532 C CA . TYR A 1 197 ? 13.084 0.072 -1.585 1.00 97.44 197 TYR A CA 1
ATOM 1533 C C . TYR A 1 197 ? 12.403 -1.208 -2.056 1.00 97.44 197 TYR A C 1
ATOM 1535 O O . TYR A 1 197 ? 11.342 -1.527 -1.524 1.00 97.44 197 TYR A O 1
ATOM 1543 N N . LEU A 1 198 ? 12.982 -1.930 -3.020 1.00 96.19 198 LEU A N 1
ATOM 1544 C CA . LEU A 1 198 ? 12.356 -3.062 -3.696 1.00 96.19 198 LEU A CA 1
ATOM 1545 C C . LEU A 1 198 ? 13.264 -4.300 -3.632 1.00 96.19 198 LEU A C 1
ATOM 1547 O O . LEU A 1 198 ? 14.484 -4.185 -3.659 1.00 96.19 198 LEU A O 1
ATOM 1551 N N . VAL A 1 199 ? 12.676 -5.491 -3.531 1.00 90.69 199 VAL A N 1
ATOM 1552 C CA . VAL A 1 199 ? 13.420 -6.763 -3.471 1.00 90.69 199 VAL A CA 1
ATOM 1553 C C . VAL A 1 199 ? 13.737 -7.276 -4.875 1.00 90.69 199 VAL A C 1
ATOM 1555 O O . VAL A 1 199 ? 14.868 -7.644 -5.169 1.00 90.69 199 VAL A O 1
ATOM 1558 N N . ASP A 1 200 ? 12.731 -7.286 -5.745 1.00 88.62 200 ASP A N 1
ATOM 1559 C CA . ASP A 1 200 ? 12.763 -7.873 -7.093 1.00 88.62 200 ASP A CA 1
ATOM 1560 C C . ASP A 1 200 ? 12.372 -6.861 -8.186 1.00 88.62 200 ASP A C 1
ATOM 1562 O O . ASP A 1 200 ? 12.021 -7.218 -9.312 1.00 88.62 200 ASP A O 1
ATOM 1566 N N . GLY A 1 201 ? 12.403 -5.579 -7.820 1.00 92.00 201 GLY A N 1
ATOM 1567 C CA . GLY A 1 201 ? 11.953 -4.458 -8.634 1.00 92.00 201 GLY A CA 1
ATOM 1568 C C . GLY A 1 201 ? 10.449 -4.191 -8.605 1.00 92.00 201 GLY A C 1
ATOM 1569 O O . GLY A 1 201 ? 10.020 -3.229 -9.235 1.00 92.00 201 GLY A O 1
ATOM 1570 N N . LEU A 1 202 ? 9.664 -4.969 -7.846 1.00 95.06 202 LEU A N 1
ATOM 1571 C CA . LEU A 1 202 ? 8.230 -4.743 -7.633 1.00 95.06 202 LEU A CA 1
ATOM 1572 C C . LEU A 1 202 ? 7.839 -4.781 -6.147 1.00 95.06 202 LEU A C 1
ATOM 1574 O O . LEU A 1 202 ? 7.211 -3.851 -5.643 1.00 95.06 202 LEU A O 1
ATOM 1578 N N . HIS A 1 203 ? 8.192 -5.853 -5.437 1.00 97.06 203 HIS A N 1
ATOM 1579 C CA . HIS A 1 203 ? 7.823 -6.051 -4.037 1.00 97.06 203 HIS A CA 1
ATOM 1580 C C . HIS A 1 203 ? 8.713 -5.240 -3.107 1.00 97.06 203 HIS A C 1
ATOM 1582 O O . HIS A 1 203 ? 9.911 -5.092 -3.345 1.00 97.06 203 HIS A O 1
ATOM 1588 N N . PHE A 1 204 ? 8.139 -4.728 -2.020 1.00 98.38 204 PHE A N 1
ATOM 1589 C CA . PHE A 1 204 ? 8.855 -3.814 -1.139 1.00 98.38 204 PHE A CA 1
ATOM 1590 C C . PHE A 1 204 ? 9.876 -4.548 -0.272 1.00 98.38 204 PHE A C 1
ATOM 1592 O O . PHE A 1 204 ? 9.572 -5.540 0.388 1.00 98.38 204 PHE A O 1
ATOM 1599 N N . ALA A 1 205 ? 11.083 -3.995 -0.225 1.00 97.50 205 ALA A N 1
ATOM 1600 C CA . ALA A 1 205 ? 12.042 -4.253 0.833 1.00 97.50 205 ALA A CA 1
ATOM 1601 C C . ALA A 1 205 ? 11.660 -3.453 2.091 1.00 97.50 205 ALA A C 1
ATOM 1603 O O . ALA A 1 205 ? 10.779 -2.587 2.063 1.00 97.50 205 ALA A O 1
ATOM 1604 N N . GLY A 1 206 ? 12.370 -3.683 3.199 1.00 97.75 206 GLY A N 1
ATOM 1605 C CA . GLY A 1 206 ? 12.123 -2.967 4.455 1.00 97.75 206 GLY A CA 1
ATOM 1606 C C . GLY A 1 206 ? 12.061 -1.436 4.316 1.00 97.75 206 GLY A C 1
ATOM 1607 O O . GLY A 1 206 ? 11.087 -0.837 4.776 1.00 97.75 206 GLY A O 1
ATOM 1608 N N . PRO A 1 207 ? 13.014 -0.779 3.622 1.00 98.31 207 PRO A N 1
ATOM 1609 C CA . PRO A 1 207 ? 12.938 0.660 3.373 1.00 98.31 207 PRO A CA 1
ATOM 1610 C C . PRO A 1 207 ? 11.671 1.094 2.619 1.00 98.31 207 PRO A C 1
ATOM 1612 O O . PRO A 1 207 ? 11.118 2.144 2.933 1.00 98.31 207 PRO A O 1
ATOM 1615 N N . GLY A 1 208 ? 11.175 0.294 1.669 1.00 98.44 208 GLY A N 1
ATOM 1616 C CA . GLY A 1 208 ? 9.937 0.589 0.939 1.00 98.44 208 GLY A CA 1
ATOM 1617 C C . GLY A 1 208 ? 8.703 0.527 1.838 1.00 98.44 208 GLY A C 1
ATOM 1618 O O . GLY A 1 208 ? 7.897 1.459 1.864 1.00 98.44 208 GLY A O 1
ATOM 1619 N N . TYR A 1 209 ? 8.592 -0.514 2.670 1.00 98.81 209 TYR A N 1
ATOM 1620 C CA . TYR A 1 209 ? 7.526 -0.582 3.674 1.00 98.81 209 TYR A CA 1
ATOM 1621 C C . TYR A 1 209 ? 7.619 0.535 4.712 1.00 98.81 209 TYR A C 1
ATOM 1623 O O . TYR A 1 209 ? 6.583 0.979 5.205 1.00 98.81 209 TYR A O 1
ATOM 1631 N N . LYS A 1 210 ? 8.825 1.016 5.037 1.00 98.50 210 LYS A N 1
ATOM 1632 C CA . LYS A 1 210 ? 8.995 2.149 5.950 1.00 98.50 210 LYS A CA 1
ATOM 1633 C C . LYS A 1 210 ? 8.430 3.445 5.365 1.00 98.50 210 LYS A C 1
ATOM 1635 O O . LYS A 1 210 ? 7.724 4.148 6.083 1.00 98.50 210 LYS A O 1
ATOM 1640 N N . VAL A 1 211 ? 8.670 3.722 4.079 1.00 98.75 211 VAL A N 1
ATOM 1641 C CA . VAL A 1 211 ? 8.070 4.876 3.380 1.00 98.75 211 VAL A CA 1
ATOM 1642 C C . VAL A 1 211 ? 6.545 4.782 3.404 1.00 98.75 211 VAL A C 1
ATOM 1644 O O . VAL A 1 211 ? 5.872 5.748 3.761 1.00 98.75 211 VAL A O 1
ATOM 1647 N N . TRP A 1 212 ? 5.984 3.607 3.093 1.00 98.81 212 TRP A N 1
ATOM 1648 C CA . TRP A 1 212 ? 4.531 3.426 3.135 1.00 98.81 212 TRP A CA 1
ATOM 1649 C C . TRP A 1 212 ? 3.966 3.581 4.556 1.00 98.81 212 TRP A C 1
ATOM 1651 O O . TRP A 1 212 ? 2.956 4.260 4.735 1.00 98.81 212 TRP A O 1
ATOM 1661 N N . PHE A 1 213 ? 4.631 3.028 5.574 1.00 98.88 213 PHE A N 1
ATOM 1662 C CA . PHE A 1 213 ? 4.244 3.200 6.976 1.00 98.88 213 PHE A CA 1
ATOM 1663 C C . PHE A 1 213 ? 4.187 4.679 7.374 1.00 98.88 213 PHE A C 1
ATOM 1665 O O . PHE A 1 213 ? 3.192 5.114 7.952 1.00 98.88 213 PHE A O 1
ATOM 1672 N N . ASP A 1 214 ? 5.222 5.455 7.044 1.00 98.75 214 ASP A N 1
ATOM 1673 C CA . ASP A 1 214 ? 5.298 6.869 7.414 1.00 98.75 214 ASP A CA 1
ATOM 1674 C C . ASP A 1 214 ? 4.196 7.694 6.750 1.00 98.75 214 ASP A C 1
ATOM 1676 O O . ASP A 1 214 ? 3.520 8.476 7.425 1.00 98.75 214 ASP A O 1
ATOM 1680 N N . GLU A 1 215 ? 3.958 7.487 5.452 1.00 98.88 215 GLU A N 1
ATOM 1681 C CA . GLU A 1 215 ? 2.879 8.176 4.743 1.00 98.88 215 GLU A CA 1
ATOM 1682 C C . GLU A 1 215 ? 1.495 7.746 5.244 1.00 98.88 215 GLU A C 1
ATOM 1684 O O . GLU A 1 215 ? 0.625 8.596 5.438 1.00 98.88 215 GLU A O 1
ATOM 1689 N N . LEU A 1 216 ? 1.290 6.461 5.544 1.00 98.88 216 LEU A N 1
ATOM 1690 C CA . LEU A 1 216 ? 0.023 5.975 6.085 1.00 98.88 216 LEU A CA 1
ATOM 1691 C C . LEU A 1 216 ? -0.273 6.567 7.465 1.00 98.88 216 LEU A C 1
ATOM 1693 O O . LEU A 1 216 ? -1.362 7.097 7.682 1.00 98.88 216 LEU A O 1
ATOM 1697 N N . VAL A 1 217 ? 0.688 6.527 8.390 1.00 98.75 217 VAL A N 1
ATOM 1698 C CA . VAL A 1 217 ? 0.527 7.105 9.733 1.00 98.75 217 VAL A CA 1
ATOM 1699 C C . VAL A 1 217 ? 0.278 8.610 9.643 1.00 98.75 217 VAL A C 1
ATOM 1701 O O . VAL A 1 217 ? -0.622 9.128 10.303 1.00 98.75 217 VAL A O 1
ATOM 1704 N N . LYS A 1 218 ? 1.016 9.317 8.783 1.00 98.50 218 LYS A N 1
ATOM 1705 C CA . LYS A 1 218 ? 0.824 10.749 8.524 1.00 98.50 218 LYS A CA 1
ATOM 1706 C C . LYS A 1 218 ? -0.580 11.062 8.004 1.00 98.50 218 LYS A C 1
ATOM 1708 O O . LYS A 1 218 ? -1.209 11.991 8.511 1.00 98.50 218 LYS A O 1
ATOM 1713 N N . VAL A 1 219 ? -1.088 10.298 7.034 1.00 98.75 219 VAL A N 1
ATOM 1714 C CA . VAL A 1 219 ? -2.447 10.483 6.499 1.00 98.75 219 VAL A CA 1
ATOM 1715 C C . VAL A 1 219 ? -3.499 10.176 7.560 1.00 98.75 219 VAL A C 1
ATOM 1717 O O . VAL A 1 219 ? -4.404 10.986 7.739 1.00 98.75 219 VAL A O 1
ATOM 1720 N N . ILE A 1 220 ? -3.362 9.082 8.319 1.00 98.62 220 ILE A N 1
ATOM 1721 C CA . ILE A 1 220 ? -4.301 8.754 9.403 1.00 98.62 220 ILE A CA 1
ATOM 1722 C C . ILE A 1 220 ? -4.345 9.889 10.427 1.00 98.62 220 ILE A C 1
ATOM 1724 O O . ILE A 1 220 ? -5.419 10.396 10.730 1.00 98.62 220 ILE A O 1
ATOM 1728 N N . ARG A 1 221 ? -3.189 10.340 10.924 1.00 98.19 221 ARG A N 1
ATOM 1729 C CA . ARG A 1 221 ? -3.117 11.410 11.930 1.00 98.19 221 ARG A CA 1
ATOM 1730 C C . ARG A 1 221 ? -3.747 12.717 11.453 1.00 98.19 221 ARG A C 1
ATOM 1732 O O . ARG A 1 221 ? -4.358 13.418 12.254 1.00 98.19 221 ARG A O 1
ATOM 1739 N N . LYS A 1 222 ? -3.585 13.047 10.170 1.00 98.00 222 LYS A N 1
ATOM 1740 C CA . LYS A 1 222 ? -4.081 14.295 9.584 1.00 98.00 222 LYS A CA 1
ATOM 1741 C C . LYS A 1 222 ? -5.571 14.239 9.254 1.00 98.00 222 LYS A C 1
ATOM 1743 O O . LYS A 1 222 ? -6.306 15.151 9.614 1.00 98.00 222 LYS A O 1
ATOM 1748 N N . GLU A 1 223 ? -5.992 13.205 8.540 1.00 98.31 223 GLU A N 1
ATOM 1749 C CA . GLU A 1 223 ? -7.322 13.139 7.931 1.00 98.31 223 GLU A CA 1
ATOM 1750 C C . GLU A 1 223 ? -8.328 12.421 8.838 1.00 98.31 223 GLU A C 1
ATOM 1752 O O . GLU A 1 223 ? -9.505 12.771 8.852 1.00 98.31 223 GLU A O 1
ATOM 1757 N N . TYR A 1 224 ? -7.860 11.467 9.651 1.00 97.88 224 TYR A N 1
ATOM 1758 C CA . TYR A 1 224 ? -8.662 10.669 10.585 1.00 97.88 224 TYR A CA 1
ATOM 1759 C C . TYR A 1 224 ? -8.105 10.743 12.015 1.00 97.88 224 TYR A C 1
ATOM 1761 O O . TYR A 1 224 ? -7.724 9.721 12.593 1.00 97.88 224 TYR A O 1
ATOM 1769 N N . PRO A 1 225 ? -8.056 11.943 12.626 1.00 96.56 225 PRO A N 1
ATOM 1770 C CA . PRO A 1 225 ? -7.432 12.152 13.933 1.00 96.56 225 PRO A CA 1
ATOM 1771 C C . PRO A 1 225 ? -8.103 11.372 15.072 1.00 96.56 225 PRO A C 1
ATOM 1773 O O . PRO A 1 225 ? -7.487 11.171 16.115 1.00 96.56 225 PRO A O 1
ATOM 1776 N N . ASP A 1 226 ? -9.342 10.909 14.896 1.00 95.56 226 ASP A N 1
ATOM 1777 C CA . ASP A 1 226 ? -10.035 10.030 15.842 1.00 95.56 226 ASP A CA 1
ATOM 1778 C C . ASP A 1 226 ? -9.559 8.568 15.775 1.00 95.56 226 ASP A C 1
ATOM 1780 O O . ASP A 1 226 ? -9.813 7.801 16.699 1.00 95.56 226 ASP A O 1
ATOM 1784 N N . LEU A 1 227 ? -8.844 8.195 14.709 1.00 96.75 227 LEU A N 1
ATOM 1785 C CA . LEU A 1 227 ? -8.145 6.917 14.562 1.00 96.75 227 LEU A CA 1
ATOM 1786 C C . LEU A 1 227 ? -6.629 7.043 14.753 1.00 96.75 227 LEU A C 1
ATOM 1788 O O . LEU A 1 227 ? -5.917 6.064 14.563 1.00 96.75 227 LEU A O 1
ATOM 1792 N N . SER A 1 228 ? -6.126 8.225 15.116 1.00 95.94 228 SER A N 1
ATOM 1793 C CA . SER A 1 228 ? -4.702 8.435 15.374 1.00 95.94 228 SER A CA 1
ATOM 1794 C C . SER A 1 228 ? -4.226 7.592 16.555 1.00 95.94 228 SER A C 1
ATOM 1796 O O . SER A 1 228 ? -4.871 7.515 17.604 1.00 95.94 228 SER A O 1
ATOM 1798 N N . ASP A 1 229 ? -3.037 7.010 16.423 1.00 91.69 229 ASP A N 1
ATOM 1799 C CA . ASP A 1 229 ? -2.364 6.330 17.521 1.00 91.69 229 ASP A CA 1
ATOM 1800 C C . ASP A 1 229 ? -2.099 7.269 18.711 1.00 91.69 229 ASP A C 1
ATOM 1802 O O . ASP A 1 229 ? -2.025 6.809 19.848 1.00 91.69 229 ASP A O 1
ATOM 1806 N N . GLU A 1 230 ? -2.001 8.577 18.498 1.00 91.06 230 GLU A N 1
ATOM 1807 C CA . GLU A 1 230 ? -1.723 9.544 19.566 1.00 91.06 230 GLU A CA 1
ATOM 1808 C C . GLU A 1 230 ? -2.955 9.846 20.432 1.00 91.06 230 GLU A C 1
ATOM 1810 O O . GLU A 1 230 ? -2.823 10.175 21.612 1.00 91.06 230 GLU A O 1
ATOM 1815 N N . THR A 1 231 ? -4.156 9.722 19.865 1.00 87.31 231 THR A N 1
ATOM 1816 C CA . THR A 1 231 ? -5.421 10.123 20.501 1.00 87.31 231 THR A CA 1
ATOM 1817 C C . THR A 1 231 ? -6.253 8.925 20.958 1.00 87.31 231 THR A C 1
ATOM 1819 O O . THR A 1 231 ? -7.003 9.040 21.931 1.00 87.31 231 THR A O 1
ATOM 1822 N N . LEU A 1 232 ? -6.112 7.769 20.298 1.00 89.38 232 LEU A N 1
ATOM 1823 C CA . LEU A 1 232 ? -6.885 6.576 20.616 1.00 89.38 232 LEU A CA 1
ATOM 1824 C C . LEU A 1 232 ? -6.561 6.043 22.020 1.00 89.38 232 LEU A C 1
ATOM 1826 O O . LEU A 1 232 ? -5.402 5.722 22.323 1.00 89.38 232 LEU A O 1
ATOM 1830 N N . PRO A 1 233 ? -7.577 5.884 22.888 1.00 86.81 233 PRO A N 1
ATOM 1831 C CA . PRO A 1 233 ? -7.371 5.317 24.205 1.00 86.81 233 PRO A CA 1
ATOM 1832 C C . PRO A 1 233 ? -7.013 3.837 24.088 1.00 86.81 233 PRO A C 1
ATOM 1834 O O . PRO A 1 233 ? -7.579 3.097 23.287 1.00 86.81 233 PRO A O 1
ATOM 1837 N N . MET A 1 234 ? -6.109 3.381 24.953 1.00 87.88 234 MET A N 1
ATOM 1838 C CA . MET A 1 234 ? -5.880 1.949 25.093 1.00 87.88 234 MET A CA 1
ATOM 1839 C C . MET A 1 234 ? -7.129 1.270 25.658 1.00 87.88 234 MET A C 1
ATOM 1841 O O . MET A 1 234 ? -7.638 1.663 26.711 1.00 87.88 234 MET A O 1
ATOM 1845 N N . VAL A 1 235 ? -7.558 0.195 25.011 1.00 85.50 235 VAL A N 1
ATOM 1846 C CA . VAL A 1 235 ? -8.503 -0.779 25.537 1.00 85.50 235 VAL A CA 1
ATOM 1847 C C . VAL A 1 235 ? -7.911 -1.412 26.800 1.00 85.50 235 VAL A C 1
ATOM 1849 O O . VAL A 1 235 ? -6.726 -1.763 26.874 1.00 85.50 235 VAL A O 1
ATOM 1852 N N . MET A 1 236 ? -8.755 -1.504 27.832 1.00 79.81 236 MET A N 1
ATOM 1853 C CA . MET A 1 236 ? -8.391 -1.941 29.186 1.00 79.81 236 MET A CA 1
ATOM 1854 C C . MET A 1 236 ? -7.197 -1.160 29.770 1.00 79.81 236 MET A C 1
ATOM 1856 O O . MET A 1 236 ? -6.174 -1.770 30.072 1.00 79.81 236 MET A O 1
ATOM 1860 N N . PRO A 1 237 ? -7.263 0.177 29.923 1.00 73.31 237 PRO A N 1
ATOM 1861 C CA . PRO A 1 237 ? -6.114 0.979 30.340 1.00 73.31 237 PRO A CA 1
ATOM 1862 C C . PRO A 1 237 ? -5.624 0.592 31.742 1.00 73.31 237 PRO A C 1
ATOM 1864 O O . PRO A 1 237 ? -6.395 0.140 32.588 1.00 73.31 237 PRO A O 1
ATOM 1867 N N . LEU A 1 238 ? -4.330 0.814 32.013 1.00 74.44 238 LEU A N 1
ATOM 1868 C CA . LEU A 1 238 ? -3.775 0.603 33.354 1.00 74.44 238 LEU A CA 1
ATOM 1869 C C . LEU A 1 238 ? -4.568 1.419 34.380 1.00 74.44 238 LEU A C 1
ATOM 1871 O O . LEU A 1 238 ? -4.788 2.621 34.186 1.00 74.44 238 LEU A O 1
ATOM 1875 N N . THR A 1 239 ? -4.940 0.775 35.487 1.00 74.38 239 THR A N 1
ATOM 1876 C CA . THR A 1 239 ? -5.557 1.462 36.626 1.00 74.38 239 THR A CA 1
ATOM 1877 C C . THR A 1 239 ? -4.613 2.549 37.162 1.00 74.38 239 THR A C 1
ATOM 1879 O O . THR A 1 239 ? -3.393 2.412 37.031 1.00 74.38 239 THR A O 1
ATOM 1882 N N . PRO A 1 240 ? -5.115 3.615 37.816 1.00 74.00 240 PRO A N 1
ATOM 1883 C CA . PRO A 1 240 ? -4.260 4.666 38.381 1.00 74.00 240 PRO A CA 1
ATOM 1884 C C . PRO A 1 240 ? -3.150 4.127 39.298 1.00 74.00 240 PRO A C 1
ATOM 1886 O O . PRO A 1 240 ? -2.020 4.606 39.253 1.00 74.00 240 PRO A O 1
ATOM 1889 N N . LYS A 1 241 ? -3.444 3.067 40.066 1.00 68.88 241 LYS A N 1
ATOM 1890 C CA . LYS A 1 241 ? -2.468 2.384 40.930 1.00 68.88 241 LYS A CA 1
ATOM 1891 C C . LYS A 1 241 ? -1.363 1.688 40.128 1.00 68.88 241 LYS A C 1
ATOM 1893 O O . LYS A 1 241 ? -0.194 1.805 40.482 1.00 68.88 241 LYS A O 1
ATOM 1898 N N . MET A 1 242 ? -1.714 1.010 39.032 1.00 69.38 242 MET A N 1
ATOM 1899 C CA . MET A 1 242 ? -0.728 0.379 38.146 1.00 69.38 242 MET A CA 1
ATOM 1900 C C . MET A 1 242 ? 0.096 1.416 37.375 1.00 69.38 242 MET A C 1
ATOM 1902 O O . MET A 1 242 ? 1.298 1.232 37.224 1.00 69.38 242 MET A O 1
ATOM 1906 N N . ARG A 1 243 ? -0.511 2.532 36.942 1.00 66.31 243 ARG A N 1
ATOM 1907 C CA . ARG A 1 243 ? 0.215 3.643 36.298 1.00 66.31 243 ARG A CA 1
ATOM 1908 C C . ARG A 1 243 ? 1.308 4.200 37.209 1.00 66.31 243 ARG A C 1
ATOM 1910 O O . ARG A 1 243 ? 2.436 4.372 36.762 1.00 66.31 243 ARG A O 1
ATOM 1917 N N . LEU A 1 244 ? 0.990 4.430 38.484 1.00 60.59 244 LEU A N 1
ATOM 1918 C CA . LEU A 1 244 ? 1.951 4.937 39.463 1.00 60.59 244 LEU A CA 1
ATOM 1919 C C . LEU A 1 244 ? 3.109 3.949 39.692 1.00 60.59 244 LEU A C 1
ATOM 1921 O O . LEU A 1 244 ? 4.265 4.361 39.718 1.00 60.59 244 LEU A O 1
ATOM 1925 N N . ALA A 1 245 ? 2.814 2.648 39.781 1.00 61.28 245 ALA A N 1
ATOM 1926 C CA . ALA A 1 245 ? 3.827 1.602 39.937 1.00 61.28 245 ALA A CA 1
ATOM 1927 C C . ALA A 1 245 ? 4.763 1.474 38.716 1.00 61.28 245 ALA A C 1
ATOM 1929 O O . ALA A 1 245 ? 5.972 1.309 38.884 1.00 61.28 245 ALA A O 1
ATOM 1930 N N . VAL A 1 246 ? 4.236 1.602 37.491 1.00 65.25 246 VAL A N 1
ATOM 1931 C CA . VAL A 1 246 ? 5.051 1.617 36.259 1.00 65.25 246 VAL A CA 1
ATOM 1932 C C . VAL A 1 246 ? 5.960 2.850 36.217 1.00 65.25 246 VAL A C 1
ATOM 1934 O O . VAL A 1 246 ? 7.146 2.730 35.936 1.00 65.25 246 VAL A O 1
ATOM 1937 N N . ILE A 1 247 ? 5.450 4.032 36.573 1.00 60.28 247 ILE A N 1
ATOM 1938 C CA . ILE A 1 247 ? 6.264 5.259 36.614 1.00 60.28 247 ILE A CA 1
ATOM 1939 C C . ILE A 1 247 ? 7.395 5.139 37.649 1.00 60.28 247 ILE A C 1
ATOM 1941 O O . ILE A 1 247 ? 8.536 5.486 37.354 1.00 60.28 247 ILE A O 1
ATOM 1945 N N . LEU A 1 248 ? 7.105 4.601 38.839 1.00 53.44 248 LEU A N 1
ATOM 1946 C CA . LEU A 1 248 ? 8.095 4.386 39.903 1.00 53.44 248 LEU A CA 1
ATOM 1947 C C . LEU A 1 248 ? 9.187 3.377 39.507 1.00 53.44 248 LEU A C 1
ATOM 1949 O O . LEU A 1 248 ? 10.354 3.580 39.834 1.00 53.44 248 LEU A O 1
ATOM 1953 N N . THR A 1 249 ? 8.832 2.319 38.775 1.00 55.25 249 THR A N 1
ATOM 1954 C CA . THR A 1 249 ? 9.794 1.308 38.298 1.00 55.25 249 THR A CA 1
ATOM 1955 C C . THR A 1 249 ? 10.634 1.806 37.120 1.00 55.25 249 THR A C 1
ATOM 1957 O O . THR A 1 249 ? 11.844 1.584 37.108 1.00 55.25 249 THR A O 1
ATOM 1960 N N . CYS A 1 250 ? 10.057 2.567 36.184 1.00 52.84 250 CYS A N 1
ATOM 1961 C CA . CYS A 1 250 ? 10.823 3.231 35.125 1.00 52.84 250 CYS A CA 1
ATOM 1962 C C . CYS A 1 250 ? 11.769 4.309 35.680 1.00 52.84 250 CYS A C 1
ATOM 1964 O O . CYS A 1 250 ? 12.903 4.402 35.220 1.00 52.84 250 CYS A O 1
ATOM 1966 N N . ALA A 1 251 ? 11.360 5.078 36.697 1.00 50.75 251 ALA A N 1
ATOM 1967 C CA . ALA A 1 251 ? 12.223 6.065 37.353 1.00 50.75 251 ALA A CA 1
ATOM 1968 C C . ALA A 1 251 ? 13.410 5.417 38.096 1.00 50.75 251 ALA A C 1
ATOM 1970 O O . ALA A 1 251 ? 14.512 5.967 38.097 1.00 50.75 251 ALA A O 1
ATOM 1971 N N . ALA A 1 252 ? 13.223 4.220 38.663 1.00 47.41 252 ALA A N 1
ATOM 1972 C CA . ALA A 1 252 ? 14.308 3.438 39.260 1.00 47.41 252 ALA A CA 1
ATOM 1973 C C . ALA A 1 252 ? 15.302 2.890 38.213 1.00 47.41 252 ALA A C 1
ATOM 1975 O O . ALA A 1 252 ? 16.480 2.713 38.520 1.00 47.41 252 ALA A O 1
ATOM 1976 N N . ALA A 1 253 ? 14.869 2.689 36.963 1.00 46.25 253 ALA A N 1
ATOM 1977 C CA . ALA A 1 253 ? 15.735 2.269 35.859 1.00 46.25 253 ALA A CA 1
ATOM 1978 C C . ALA A 1 253 ? 16.598 3.409 35.271 1.00 46.25 253 ALA A C 1
ATOM 1980 O O . ALA A 1 253 ? 17.559 3.138 34.553 1.00 46.25 253 ALA A O 1
ATOM 1981 N N . VAL A 1 254 ? 16.331 4.679 35.615 1.00 46.88 254 VAL A N 1
ATOM 1982 C CA . VAL A 1 254 ? 17.126 5.838 35.145 1.00 46.88 254 VAL A CA 1
ATOM 1983 C C . VAL A 1 254 ? 18.534 5.885 35.773 1.00 46.88 254 VAL A C 1
ATOM 1985 O O . VAL A 1 254 ? 19.399 6.601 35.280 1.00 46.88 254 VAL A O 1
ATOM 1988 N N . HIS A 1 255 ? 18.829 5.067 36.792 1.00 48.25 255 HIS A N 1
ATOM 1989 C CA . HIS A 1 255 ? 20.191 4.914 37.336 1.00 48.25 255 HIS A CA 1
ATOM 1990 C C . HIS A 1 255 ? 21.062 3.874 36.603 1.00 48.25 255 HIS A C 1
ATOM 1992 O O . HIS A 1 255 ? 22.234 3.720 36.939 1.00 48.25 255 HIS A O 1
ATOM 1998 N N . ALA A 1 256 ? 20.549 3.187 35.576 1.00 44.34 256 ALA A N 1
ATOM 1999 C CA . ALA A 1 256 ? 21.349 2.298 34.732 1.00 44.34 256 ALA A CA 1
ATOM 2000 C C . ALA A 1 256 ? 21.724 2.990 33.409 1.00 44.34 256 ALA A C 1
ATOM 2002 O O . ALA A 1 256 ? 21.246 2.646 32.329 1.00 44.34 256 ALA A O 1
ATOM 2003 N N . GLN A 1 257 ? 22.630 3.966 33.486 1.00 48.12 257 GLN A N 1
ATOM 2004 C CA . GLN A 1 257 ? 23.287 4.618 32.342 1.00 48.12 257 GLN A CA 1
ATOM 2005 C C . GLN A 1 257 ? 24.302 3.689 31.639 1.00 48.12 257 GLN A C 1
ATOM 2007 O O . GLN A 1 257 ? 25.448 4.049 31.395 1.00 48.12 257 GLN A O 1
ATOM 2012 N N . LEU A 1 258 ? 23.880 2.468 31.299 1.00 45.03 258 LEU A N 1
ATOM 2013 C CA . LEU A 1 258 ? 24.691 1.480 30.577 1.00 45.03 258 LEU A CA 1
ATOM 2014 C C . LEU A 1 258 ? 24.242 1.273 29.121 1.00 45.03 258 LEU A C 1
ATOM 2016 O O . LEU A 1 258 ? 25.019 0.766 28.321 1.00 45.03 258 LEU A O 1
ATOM 2020 N N . PHE A 1 259 ? 23.042 1.724 28.736 1.00 45.62 259 PHE A N 1
ATOM 2021 C CA . PHE A 1 259 ? 22.521 1.509 27.377 1.00 45.62 259 PHE A CA 1
ATOM 2022 C C . PHE A 1 259 ? 22.772 2.655 26.382 1.00 45.62 259 PHE A C 1
ATOM 2024 O O . PHE A 1 259 ? 22.796 2.404 25.178 1.00 45.62 259 PHE A O 1
ATOM 2031 N N . SER A 1 260 ? 23.013 3.899 26.823 1.00 41.28 260 SER A N 1
ATOM 2032 C CA . SER A 1 260 ? 23.167 5.016 25.867 1.00 41.28 260 SER A CA 1
ATOM 2033 C C . SER A 1 260 ? 24.525 5.021 25.145 1.00 41.28 260 SER A C 1
ATOM 2035 O O . SER A 1 260 ? 24.607 5.426 23.986 1.00 41.28 260 SER A O 1
ATOM 2037 N N . ASN A 1 261 ? 25.577 4.478 25.770 1.00 41.47 261 ASN A N 1
ATOM 2038 C CA . ASN A 1 261 ? 26.898 4.338 25.143 1.00 41.47 261 ASN A CA 1
ATOM 2039 C C . ASN A 1 261 ? 26.988 3.159 24.159 1.00 41.47 261 ASN A C 1
ATOM 2041 O O . ASN A 1 261 ? 27.890 3.138 23.323 1.00 41.47 261 ASN A O 1
ATOM 2045 N N . PHE A 1 262 ? 26.058 2.201 24.215 1.00 44.78 262 PHE A N 1
ATOM 2046 C CA . PHE A 1 262 ? 26.024 1.079 23.274 1.00 44.78 262 PHE A CA 1
ATOM 2047 C C . PHE A 1 262 ? 25.462 1.504 21.905 1.00 44.78 262 PHE A C 1
ATOM 2049 O O . PHE A 1 262 ? 25.992 1.112 20.868 1.00 44.78 262 PHE A O 1
ATOM 2056 N N . PHE A 1 263 ? 24.456 2.387 21.888 1.00 42.62 263 PHE A N 1
ATOM 2057 C CA . PHE A 1 263 ? 23.823 2.849 20.646 1.00 42.62 263 PHE A CA 1
ATOM 2058 C C . PHE A 1 263 ? 24.685 3.833 19.840 1.00 42.62 263 PHE A C 1
ATOM 2060 O O . PHE A 1 263 ? 24.762 3.710 18.620 1.00 42.62 263 PHE A O 1
ATOM 2067 N N . ASN A 1 264 ? 25.409 4.751 20.492 1.00 39.69 264 ASN A N 1
ATOM 2068 C CA . ASN A 1 264 ? 26.255 5.717 19.773 1.00 39.69 264 ASN A CA 1
ATOM 2069 C C . ASN A 1 264 ? 27.522 5.096 19.152 1.00 39.69 264 ASN A C 1
ATOM 2071 O O . ASN A 1 264 ? 28.055 5.644 18.188 1.00 39.69 264 ASN A O 1
ATOM 2075 N N . ASN A 1 265 ? 27.997 3.947 19.651 1.00 38.25 265 ASN A N 1
ATOM 2076 C CA . ASN A 1 265 ? 29.163 3.260 19.078 1.00 38.25 265 ASN A CA 1
ATOM 2077 C C . ASN A 1 265 ? 28.818 2.325 17.903 1.00 38.25 265 ASN A C 1
ATOM 2079 O O . ASN A 1 265 ? 29.711 1.967 17.137 1.00 38.25 265 ASN A O 1
ATOM 2083 N N . MET A 1 266 ? 27.541 1.979 17.703 1.00 39.88 266 MET A N 1
ATOM 2084 C CA . MET A 1 266 ? 27.084 1.179 16.555 1.00 39.88 266 MET A CA 1
ATOM 2085 C C . MET A 1 266 ? 26.909 1.999 15.265 1.00 39.88 266 MET A C 1
ATOM 2087 O O . MET A 1 266 ? 26.840 1.426 14.183 1.00 39.88 266 MET A O 1
ATOM 2091 N N . GLN A 1 267 ? 26.899 3.335 15.335 1.00 42.16 267 GLN A N 1
ATOM 2092 C CA . GLN A 1 267 ? 26.655 4.191 14.164 1.00 42.16 267 GLN A CA 1
ATOM 2093 C C . GLN A 1 267 ? 27.895 4.505 13.309 1.00 42.16 267 GLN A C 1
ATOM 2095 O O . GLN A 1 267 ? 27.769 5.203 12.305 1.00 42.16 267 GLN A O 1
ATOM 2100 N N . LYS A 1 268 ? 29.094 4.008 13.660 1.00 40.09 268 LYS A N 1
ATOM 2101 C CA . LYS A 1 268 ? 30.330 4.336 12.919 1.00 40.09 268 LYS A CA 1
ATOM 2102 C C . LYS A 1 268 ? 31.001 3.221 12.124 1.00 40.09 268 LYS A C 1
ATOM 2104 O O . LYS A 1 268 ? 32.013 3.502 11.493 1.00 40.09 268 LYS A O 1
ATOM 2109 N N . LYS A 1 269 ? 30.446 2.013 12.048 1.00 43.62 269 LYS A N 1
ATOM 2110 C CA . LYS A 1 269 ? 30.891 1.004 11.070 1.00 43.62 269 LYS A CA 1
ATOM 2111 C C . LYS A 1 269 ? 29.756 0.040 10.746 1.00 43.62 269 LYS A C 1
ATOM 2113 O O . LYS A 1 269 ? 29.429 -0.776 11.596 1.00 43.62 269 LYS A O 1
ATOM 2118 N N . LYS A 1 270 ? 29.235 0.099 9.518 1.00 35.69 270 LYS A N 1
ATOM 2119 C CA . LYS A 1 270 ? 28.939 -1.086 8.695 1.00 35.69 270 LYS A CA 1
ATOM 2120 C C . LYS A 1 270 ? 28.482 -0.659 7.298 1.00 35.69 270 LYS A C 1
ATOM 2122 O O . LYS A 1 270 ? 27.361 -0.200 7.103 1.00 35.69 270 LYS A O 1
ATOM 2127 N N . GLU A 1 271 ? 29.396 -0.809 6.344 1.00 33.25 271 GLU A N 1
ATOM 2128 C CA . GLU A 1 271 ? 29.057 -1.138 4.961 1.00 33.25 271 GLU A CA 1
ATOM 2129 C C . GLU A 1 271 ? 28.213 -2.423 4.988 1.00 33.25 271 GLU A C 1
ATOM 2131 O O . GLU A 1 271 ? 28.599 -3.404 5.626 1.00 33.25 271 GLU A O 1
ATOM 2136 N N . PHE A 1 272 ? 27.037 -2.404 4.362 1.00 33.53 272 PHE A N 1
ATOM 2137 C CA . PHE A 1 272 ? 26.151 -3.565 4.289 1.00 33.53 272 PHE A CA 1
ATOM 2138 C C . PHE A 1 272 ? 26.639 -4.523 3.195 1.00 33.53 272 PHE A C 1
ATOM 2140 O O . PHE A 1 272 ? 26.290 -4.381 2.026 1.00 33.53 272 PHE A O 1
ATOM 2147 N N . GLY A 1 273 ? 27.446 -5.506 3.590 1.00 32.84 273 GLY A N 1
ATOM 2148 C CA . GLY A 1 273 ? 27.457 -6.818 2.944 1.00 32.84 273 GLY A CA 1
ATOM 2149 C C . GLY A 1 273 ? 26.347 -7.680 3.549 1.00 32.84 273 GLY A C 1
ATOM 2150 O O . GLY A 1 273 ? 25.976 -7.475 4.704 1.00 32.84 273 GLY A O 1
ATOM 2151 N N . VAL A 1 274 ? 25.795 -8.616 2.775 1.00 40.53 274 VAL A N 1
ATOM 2152 C CA . VAL A 1 274 ? 24.813 -9.604 3.252 1.00 40.53 274 VAL A CA 1
ATOM 2153 C C . VAL A 1 274 ? 25.431 -10.362 4.430 1.00 40.53 274 VAL A C 1
ATOM 2155 O O . VAL A 1 274 ? 26.329 -11.179 4.241 1.00 40.53 274 VAL A O 1
ATOM 2158 N N . GLU A 1 275 ? 25.018 -10.038 5.656 1.00 45.38 275 GLU A N 1
ATOM 2159 C CA . GLU A 1 275 ? 25.543 -10.701 6.846 1.00 45.38 275 GLU A CA 1
ATOM 2160 C C . GLU A 1 275 ? 24.852 -12.059 6.986 1.00 45.38 275 GLU A C 1
ATOM 2162 O O . GLU A 1 275 ? 23.636 -12.147 7.155 1.00 45.38 275 GLU A O 1
ATOM 2167 N N . GLU A 1 276 ? 25.644 -13.123 6.885 1.00 56.72 276 GLU A N 1
ATOM 2168 C CA . GLU A 1 276 ? 25.242 -14.485 7.220 1.00 56.72 276 GLU A CA 1
ATOM 2169 C C . GLU A 1 276 ? 24.597 -14.497 8.617 1.00 56.72 276 GLU A C 1
ATOM 2171 O O . GLU A 1 276 ? 25.088 -13.804 9.515 1.00 56.72 276 GLU A O 1
ATOM 2176 N N . SER A 1 277 ? 23.496 -15.237 8.814 1.00 68.69 277 SER A N 1
ATOM 2177 C CA . SER A 1 277 ? 22.780 -15.242 10.100 1.00 68.69 277 SER A CA 1
ATOM 2178 C C . SER A 1 277 ? 23.748 -15.553 11.250 1.00 68.69 277 SER A C 1
ATOM 2180 O O . SER A 1 277 ? 24.659 -16.366 11.089 1.00 68.69 277 SER A O 1
ATOM 2182 N N . TRP A 1 278 ? 23.560 -14.933 12.425 1.00 73.94 278 TRP A N 1
ATOM 2183 C CA . TRP A 1 278 ? 24.380 -15.220 13.618 1.00 73.94 278 TRP A CA 1
ATOM 2184 C C . TRP A 1 278 ? 24.533 -16.733 13.847 1.00 73.94 278 TRP A C 1
ATOM 2186 O O . TRP A 1 278 ? 25.618 -17.206 14.162 1.00 73.94 278 TRP A O 1
ATOM 2196 N N . HIS A 1 279 ? 23.464 -17.495 13.607 1.00 72.62 279 HIS A N 1
ATOM 2197 C CA . HIS A 1 279 ? 23.457 -18.941 13.769 1.00 72.62 279 HIS A CA 1
ATOM 2198 C C . HIS A 1 279 ? 24.397 -19.650 12.783 1.00 72.62 279 HIS A C 1
ATOM 2200 O O . HIS A 1 279 ? 25.165 -20.509 13.204 1.00 72.62 279 HIS A O 1
ATOM 2206 N N . ASN A 1 280 ? 24.412 -19.255 11.505 1.00 75.94 280 ASN A N 1
ATOM 2207 C CA . ASN A 1 280 ? 25.363 -19.796 10.529 1.00 75.94 280 ASN A CA 1
ATOM 2208 C C . ASN A 1 280 ? 26.805 -19.428 10.885 1.00 75.94 280 ASN A C 1
ATOM 2210 O O . ASN A 1 280 ? 27.694 -20.275 10.797 1.00 75.94 280 ASN A O 1
ATOM 2214 N N . GLN A 1 281 ? 27.031 -18.192 11.337 1.00 80.25 281 GLN A N 1
ATOM 2215 C CA . GLN A 1 281 ? 28.356 -17.754 11.771 1.00 80.25 281 GLN A CA 1
ATOM 2216 C C . GLN A 1 281 ? 28.853 -18.566 12.972 1.00 80.25 281 GLN A C 1
ATOM 2218 O O . GLN A 1 281 ? 30.023 -18.932 13.016 1.00 80.25 281 GLN A O 1
ATOM 2223 N N . GLU A 1 282 ? 27.992 -18.857 13.948 1.00 80.31 282 GLU A N 1
ATOM 2224 C CA . GLU A 1 282 ? 28.353 -19.693 15.096 1.00 80.31 282 GLU A CA 1
ATOM 2225 C C . GLU A 1 282 ? 28.505 -21.170 14.707 1.00 80.31 282 GLU A C 1
ATOM 2227 O O . GLU A 1 282 ? 29.476 -21.801 15.117 1.00 80.31 282 GLU A O 1
ATOM 2232 N N . TYR A 1 283 ? 27.635 -21.709 13.848 1.00 81.06 283 TYR A N 1
ATOM 2233 C CA . TYR A 1 283 ? 27.741 -23.080 13.336 1.00 81.06 283 TYR A CA 1
ATOM 2234 C C . TYR A 1 283 ? 29.075 -23.327 12.620 1.00 81.06 283 TYR A C 1
ATOM 2236 O O . TYR A 1 283 ? 29.737 -24.330 12.883 1.00 81.06 283 TYR A O 1
ATOM 2244 N N . GLN A 1 284 ? 29.528 -22.384 11.784 1.00 80.50 284 GLN A N 1
ATOM 2245 C CA . GLN A 1 284 ? 30.834 -22.467 11.119 1.00 80.50 284 GLN A CA 1
ATOM 2246 C C . GLN A 1 284 ? 32.026 -22.365 12.087 1.00 80.50 284 GLN A C 1
ATOM 2248 O O . GLN A 1 284 ? 33.111 -22.860 11.777 1.00 80.50 284 GLN A O 1
ATOM 2253 N N . LYS A 1 285 ? 31.854 -21.736 13.258 1.00 84.00 285 LYS A N 1
ATOM 2254 C CA . LYS A 1 285 ? 32.909 -21.630 14.282 1.00 84.00 285 LYS A CA 1
ATOM 2255 C C . LYS A 1 285 ? 33.071 -22.912 15.095 1.00 84.00 285 LYS A C 1
ATOM 2257 O O . LYS A 1 285 ? 34.149 -23.133 15.652 1.00 84.00 285 LYS A O 1
ATOM 2262 N N . VAL A 1 286 ? 32.042 -23.755 15.188 1.00 84.81 286 VAL A N 1
ATOM 2263 C CA . VAL A 1 286 ? 32.123 -25.006 15.950 1.00 84.81 286 VAL A CA 1
ATOM 2264 C C . VAL A 1 286 ? 32.904 -26.055 15.162 1.00 84.81 286 VAL A C 1
ATOM 2266 O O . VAL A 1 286 ? 32.424 -26.621 14.182 1.00 84.81 286 VAL A O 1
ATOM 2269 N N . GLN A 1 287 ? 34.116 -26.356 15.629 1.00 83.06 287 GLN A N 1
ATOM 2270 C CA . GLN A 1 287 ? 34.952 -27.419 15.075 1.00 83.06 287 GLN A CA 1
ATOM 2271 C C . GLN A 1 287 ? 34.872 -28.685 15.931 1.00 83.06 287 GLN A C 1
ATOM 2273 O O . GLN A 1 287 ? 35.485 -28.782 16.996 1.00 83.06 287 GLN A O 1
ATOM 2278 N N . CYS A 1 288 ? 34.146 -29.686 15.439 1.00 84.94 288 CYS A N 1
ATOM 2279 C CA . CYS A 1 288 ? 34.089 -31.007 16.054 1.00 84.94 288 CYS A CA 1
ATOM 2280 C C . CYS A 1 288 ? 35.194 -31.910 15.493 1.00 84.94 288 CYS A C 1
ATOM 2282 O O . CYS A 1 288 ? 35.025 -32.559 14.463 1.00 84.94 288 CYS A O 1
ATOM 2284 N N . ASN A 1 289 ? 36.345 -31.968 16.169 1.00 78.31 289 ASN A N 1
ATOM 2285 C CA . ASN A 1 289 ? 37.453 -32.844 15.769 1.00 78.31 289 ASN A CA 1
ATOM 2286 C C . ASN A 1 289 ? 37.016 -34.323 15.794 1.00 78.31 289 ASN A C 1
ATOM 2288 O O . ASN A 1 289 ? 36.770 -34.877 16.864 1.00 78.31 289 ASN A O 1
ATOM 2292 N N . ASN A 1 290 ? 36.946 -34.957 14.616 1.00 71.12 290 ASN A N 1
ATOM 2293 C CA . ASN A 1 290 ? 36.459 -36.330 14.398 1.00 71.12 290 ASN A CA 1
ATOM 2294 C C . ASN A 1 290 ? 35.001 -36.581 14.852 1.00 71.12 290 ASN A C 1
ATOM 2296 O O . ASN A 1 290 ? 34.659 -37.705 15.222 1.00 71.12 290 ASN A O 1
ATOM 2300 N N . GLY A 1 291 ? 34.147 -35.550 14.819 1.00 81.38 291 GLY A N 1
ATOM 2301 C CA . GLY A 1 291 ? 32.726 -35.638 15.174 1.00 81.38 291 GLY A CA 1
ATOM 2302 C C . GLY A 1 291 ? 31.816 -34.829 14.243 1.00 81.38 291 GLY A C 1
ATOM 2303 O O . GLY A 1 291 ? 32.274 -34.156 13.326 1.00 81.38 291 GLY A O 1
ATOM 2304 N N . TYR A 1 292 ? 30.513 -34.908 14.487 1.00 87.69 292 TYR A N 1
ATOM 2305 C CA . TYR A 1 292 ? 29.451 -34.185 13.796 1.00 87.69 292 TYR A CA 1
ATOM 2306 C C . TYR A 1 292 ? 28.990 -32.981 14.632 1.00 87.69 292 TYR A C 1
ATOM 2308 O O . TYR A 1 292 ? 28.751 -33.121 15.833 1.00 87.69 292 TYR A O 1
ATOM 2316 N N . THR A 1 293 ? 28.849 -31.812 14.008 1.00 91.38 293 THR A N 1
ATOM 2317 C CA . THR A 1 293 ? 28.276 -30.618 14.647 1.00 91.38 293 THR A CA 1
ATOM 2318 C C . THR A 1 293 ? 26.755 -30.678 14.569 1.00 91.38 293 THR A C 1
ATOM 2320 O O . THR A 1 293 ? 26.191 -30.685 13.479 1.00 91.38 293 THR A O 1
ATOM 2323 N N . CYS A 1 294 ? 26.084 -30.699 15.717 1.00 89.25 294 CYS A N 1
ATOM 2324 C CA . CYS A 1 294 ? 24.627 -30.693 15.775 1.00 89.25 294 CYS A CA 1
ATOM 2325 C C . CYS A 1 294 ? 24.083 -29.302 15.425 1.00 89.25 294 CYS A C 1
ATOM 2327 O O . CYS A 1 294 ? 24.428 -28.351 16.128 1.00 89.25 294 CYS A O 1
ATOM 2329 N N . PRO A 1 295 ? 23.245 -29.159 14.384 1.00 83.69 295 PRO A N 1
ATOM 2330 C CA . PRO A 1 295 ? 22.807 -27.849 13.904 1.00 83.69 295 PRO A CA 1
ATOM 2331 C C . PRO A 1 295 ? 21.988 -27.087 14.952 1.00 83.69 295 PRO A C 1
ATOM 2333 O O . PRO A 1 295 ? 22.252 -25.918 15.199 1.00 83.69 295 PRO A O 1
ATOM 2336 N N . ASP A 1 296 ? 21.080 -27.764 15.655 1.00 82.69 296 ASP A N 1
ATOM 2337 C CA . ASP A 1 296 ? 20.142 -27.089 16.562 1.00 82.69 296 ASP A CA 1
ATOM 2338 C C . ASP A 1 296 ? 20.772 -26.670 17.900 1.00 82.69 296 ASP A C 1
ATOM 2340 O O . ASP A 1 296 ? 20.365 -25.684 18.515 1.00 82.69 296 ASP A O 1
ATOM 2344 N N . THR A 1 297 ? 21.773 -27.420 18.373 1.00 85.94 297 THR A N 1
ATOM 2345 C CA . THR A 1 297 ? 22.396 -27.220 19.694 1.00 85.94 297 THR A CA 1
ATOM 2346 C C . THR A 1 297 ? 23.821 -26.690 19.630 1.00 85.94 297 THR A C 1
ATOM 2348 O O . THR A 1 297 ? 24.370 -26.312 20.664 1.00 85.94 297 THR A O 1
ATOM 2351 N N . LEU A 1 298 ? 24.438 -26.691 18.445 1.00 88.06 298 LEU A N 1
ATOM 2352 C CA . LEU A 1 298 ? 25.843 -26.342 18.219 1.00 88.06 298 LEU A CA 1
ATOM 2353 C C . LEU A 1 298 ? 26.830 -27.180 19.060 1.00 88.06 298 LEU A C 1
ATOM 2355 O O . LEU A 1 298 ? 27.967 -26.779 19.302 1.00 88.06 298 LEU A O 1
ATOM 2359 N N . THR A 1 299 ? 26.411 -28.368 19.510 1.00 89.75 299 THR A N 1
ATOM 2360 C CA . THR A 1 299 ? 27.249 -29.308 20.268 1.00 89.75 299 THR A CA 1
ATOM 2361 C C . THR A 1 299 ? 27.884 -30.349 19.356 1.00 89.75 299 THR A C 1
ATOM 2363 O O . THR A 1 299 ? 27.279 -30.769 18.372 1.00 89.75 299 THR A O 1
ATOM 2366 N N . CYS A 1 300 ? 29.059 -30.848 19.727 1.00 91.62 300 CYS A N 1
ATOM 2367 C CA . CYS A 1 300 ? 29.689 -31.960 19.022 1.00 91.62 300 CYS A CA 1
ATOM 2368 C C . CYS A 1 300 ? 29.113 -33.313 19.445 1.00 91.62 300 CYS A C 1
ATOM 2370 O O . CYS A 1 300 ? 29.028 -33.617 20.635 1.00 91.62 300 CYS A O 1
ATOM 2372 N N . ALA A 1 301 ? 28.790 -34.148 18.461 1.00 91.38 301 ALA A N 1
ATOM 2373 C CA . ALA A 1 301 ? 28.331 -35.521 18.627 1.00 91.38 301 ALA A CA 1
ATOM 2374 C C . ALA A 1 301 ? 29.136 -36.477 17.727 1.00 91.38 301 ALA A C 1
ATOM 2376 O O . ALA A 1 301 ? 29.946 -36.039 16.915 1.00 91.38 301 ALA A O 1
ATOM 2377 N N . LYS A 1 302 ? 28.971 -37.797 17.868 1.00 91.06 302 LYS A N 1
ATOM 2378 C CA . LYS A 1 302 ? 29.708 -38.770 17.029 1.00 91.06 302 LYS A CA 1
ATOM 2379 C C . LYS A 1 302 ? 29.081 -38.932 15.643 1.00 91.06 302 LYS A C 1
ATOM 2381 O O . LYS A 1 302 ? 29.792 -39.140 14.666 1.00 91.06 302 LYS A O 1
ATOM 2386 N N . SER A 1 303 ? 27.760 -38.826 15.563 1.00 89.19 303 SER A N 1
ATOM 2387 C CA . SER A 1 303 ? 26.970 -38.910 14.338 1.00 89.19 303 SER A CA 1
ATOM 2388 C C . SER A 1 303 ? 25.725 -38.019 14.453 1.00 89.19 303 SER A C 1
ATOM 2390 O O . SER A 1 303 ? 25.391 -37.594 15.564 1.00 89.19 303 SER A O 1
ATOM 2392 N N . PRO A 1 304 ? 24.992 -37.758 13.354 1.00 88.31 304 PRO A N 1
ATOM 2393 C CA . PRO A 1 304 ? 23.727 -37.022 13.417 1.00 88.31 304 PRO A CA 1
ATOM 2394 C C . PRO A 1 304 ? 22.724 -37.639 14.402 1.00 88.31 304 PRO A C 1
ATOM 2396 O O . PRO A 1 304 ? 22.050 -36.931 15.144 1.00 88.31 304 PRO A O 1
ATOM 2399 N N . LEU A 1 305 ? 22.686 -38.973 14.494 1.00 89.44 305 LEU A N 1
ATOM 2400 C CA . LEU A 1 305 ? 21.826 -39.693 15.434 1.00 89.44 305 LEU A CA 1
ATOM 2401 C C . LEU A 1 305 ? 22.239 -39.540 16.894 1.00 89.44 305 LEU A C 1
ATOM 2403 O O . LEU A 1 305 ? 21.472 -39.953 17.756 1.00 89.44 305 LEU A O 1
ATOM 2407 N N . ASP A 1 306 ? 23.390 -38.950 17.204 1.00 90.75 306 ASP A N 1
ATOM 2408 C CA . ASP A 1 306 ? 23.853 -38.716 18.574 1.00 90.75 306 ASP A CA 1
ATOM 2409 C C . ASP A 1 306 ? 23.542 -37.290 19.060 1.00 90.75 306 ASP A C 1
ATOM 2411 O O . ASP A 1 306 ? 23.789 -36.970 20.220 1.00 90.75 306 ASP A O 1
ATOM 2415 N N . CYS A 1 307 ? 22.952 -36.438 18.213 1.00 92.44 307 CYS A N 1
ATOM 2416 C CA . CYS A 1 307 ? 22.650 -35.054 18.574 1.00 92.44 307 CYS A CA 1
ATOM 2417 C C . CYS A 1 307 ? 21.589 -34.927 19.676 1.00 92.44 307 CYS A C 1
ATOM 2419 O O . CYS A 1 307 ? 20.562 -35.606 19.607 1.00 92.44 307 CYS A O 1
ATOM 2421 N N . PRO A 1 308 ? 21.803 -34.095 20.709 1.00 91.56 308 PRO A N 1
ATOM 2422 C CA . PRO A 1 308 ? 20.800 -33.889 21.745 1.00 91.56 308 PRO A CA 1
ATOM 2423 C C . PRO A 1 308 ? 19.618 -33.071 21.208 1.00 91.56 308 PRO A C 1
ATOM 2425 O O . PRO A 1 308 ? 19.751 -32.323 20.242 1.00 91.56 308 PRO A O 1
ATOM 2428 N N . CYS A 1 309 ? 18.465 -33.192 2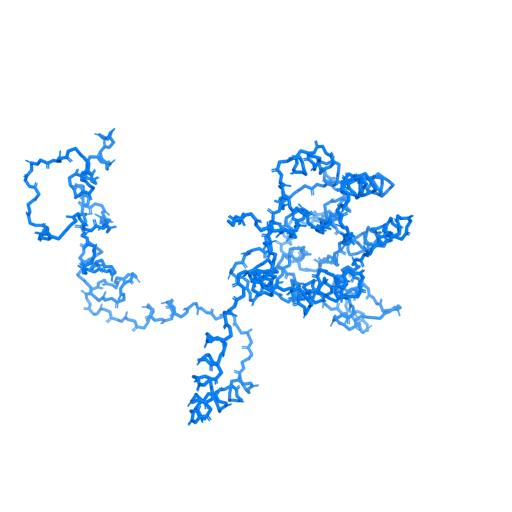1.865 1.00 89.25 309 CYS A N 1
ATOM 2429 C CA . CYS A 1 309 ? 17.366 -32.251 21.661 1.00 89.25 309 CYS A CA 1
ATOM 2430 C C . CYS A 1 309 ? 17.732 -30.866 22.202 1.00 89.25 309 CYS A C 1
ATOM 2432 O O . CYS A 1 309 ? 18.533 -30.758 23.135 1.00 89.25 309 CYS A O 1
ATOM 2434 N N . GLN A 1 310 ? 17.131 -29.819 21.638 1.00 89.69 310 GLN A N 1
ATOM 2435 C CA . GLN A 1 310 ? 17.408 -28.435 22.019 1.00 89.69 310 GLN A CA 1
ATOM 2436 C C . GLN A 1 310 ? 16.987 -28.141 23.464 1.00 89.69 310 GLN A C 1
ATOM 2438 O O . GLN A 1 310 ? 17.680 -27.410 24.174 1.00 89.69 310 GLN A O 1
ATOM 2443 N N . PHE A 1 311 ? 15.901 -28.766 23.930 1.00 88.19 311 PHE A N 1
ATOM 2444 C CA . PHE A 1 311 ? 15.365 -28.573 25.274 1.00 88.19 311 PHE A CA 1
ATOM 2445 C C . PHE A 1 311 ? 15.262 -29.907 26.029 1.00 88.19 311 PHE A C 1
ATOM 2447 O O . PHE A 1 311 ? 14.163 -30.378 26.323 1.00 88.19 311 PHE A O 1
ATOM 2454 N N . PRO A 1 312 ? 16.388 -30.528 26.431 1.00 82.62 312 PRO A N 1
ATOM 2455 C CA . PRO A 1 312 ? 16.398 -31.872 27.026 1.00 82.62 312 PRO A CA 1
ATOM 2456 C C . PRO A 1 312 ? 15.652 -31.961 28.371 1.00 82.62 312 PRO A C 1
ATOM 2458 O O . PRO A 1 312 ? 15.301 -33.050 28.829 1.00 82.62 312 PRO A O 1
ATOM 2461 N N . ALA A 1 313 ? 15.383 -30.823 29.019 1.00 81.25 313 ALA A N 1
ATOM 2462 C CA . ALA A 1 313 ? 14.538 -30.761 30.207 1.00 81.25 313 ALA A CA 1
ATOM 2463 C C . ALA A 1 313 ? 13.067 -31.085 29.887 1.00 81.25 313 ALA A C 1
ATOM 2465 O O . ALA A 1 313 ? 12.435 -31.818 30.646 1.00 81.25 313 ALA A O 1
ATOM 2466 N N . SER A 1 314 ? 12.554 -30.606 28.752 1.00 82.62 314 SER A N 1
ATOM 2467 C CA . SER A 1 314 ? 11.141 -30.684 28.353 1.00 82.62 314 SER A CA 1
ATOM 2468 C C . SER A 1 314 ? 10.877 -31.588 27.149 1.00 82.62 314 SER A C 1
ATOM 2470 O O . SER A 1 314 ? 9.718 -31.834 26.827 1.00 82.62 314 SER A O 1
ATOM 2472 N N . GLU A 1 315 ? 11.920 -32.089 26.489 1.00 87.25 315 GLU A N 1
ATOM 2473 C CA . GLU A 1 315 ? 11.827 -32.916 25.285 1.00 87.25 315 GLU A CA 1
ATOM 2474 C C . GLU A 1 315 ? 12.417 -34.312 25.490 1.00 87.25 315 GLU A C 1
ATOM 2476 O O . GLU A 1 315 ? 13.360 -34.509 26.260 1.00 87.25 315 GLU A O 1
ATOM 2481 N N . ILE A 1 316 ? 11.869 -35.278 24.758 1.00 86.62 316 ILE A N 1
ATOM 2482 C CA . ILE A 1 316 ? 12.418 -36.620 24.565 1.00 86.62 316 ILE A CA 1
ATOM 2483 C C . ILE A 1 316 ? 12.818 -36.806 23.106 1.00 86.62 316 ILE A C 1
ATOM 2485 O O . ILE A 1 316 ? 12.142 -36.347 22.183 1.00 86.62 316 ILE A O 1
ATOM 2489 N N . LYS A 1 317 ? 13.935 -37.505 22.910 1.00 90.19 317 LYS A N 1
ATOM 2490 C CA . LYS A 1 317 ? 14.471 -37.843 21.597 1.00 90.19 317 LYS A CA 1
ATOM 2491 C C . LYS A 1 317 ? 13.944 -39.201 21.150 1.00 90.19 317 LYS A C 1
ATOM 2493 O O . LYS A 1 317 ? 14.263 -40.215 21.763 1.00 90.19 317 LYS A O 1
ATOM 2498 N N . CYS A 1 318 ? 13.219 -39.228 20.041 1.00 89.44 318 CYS A N 1
ATOM 2499 C CA . CYS A 1 318 ? 12.690 -40.447 19.446 1.00 89.44 318 CYS A CA 1
ATOM 2500 C C . CYS A 1 318 ? 13.430 -40.756 18.145 1.00 89.44 318 CYS A C 1
ATOM 2502 O O . CYS A 1 318 ? 13.251 -40.066 17.143 1.00 89.44 318 CYS A O 1
ATOM 2504 N N . VAL A 1 319 ? 14.285 -41.780 18.164 1.00 90.31 319 VAL A N 1
ATOM 2505 C CA . VAL A 1 319 ? 14.996 -42.270 16.972 1.00 90.31 319 VAL A CA 1
ATOM 2506 C C . VAL A 1 319 ? 14.040 -43.105 16.124 1.00 90.31 319 VAL A C 1
ATOM 2508 O O . VAL A 1 319 ? 13.356 -43.978 16.659 1.00 90.31 319 VAL A O 1
ATOM 2511 N N . TYR A 1 320 ? 14.000 -42.855 14.814 1.00 88.44 320 TYR A N 1
ATOM 2512 C CA . TYR A 1 320 ? 13.133 -43.606 13.907 1.00 88.44 320 TYR A CA 1
ATOM 2513 C C . TYR A 1 320 ? 13.527 -45.094 13.847 1.00 88.44 320 TYR A C 1
ATOM 2515 O O . TYR A 1 320 ? 14.714 -45.417 13.968 1.00 88.44 320 TYR A O 1
ATOM 2523 N N . PRO A 1 321 ? 12.572 -46.022 13.622 1.00 86.69 321 PRO A N 1
ATOM 2524 C CA . PRO A 1 321 ? 12.842 -47.463 13.620 1.00 86.69 321 PRO A CA 1
ATOM 2525 C C . PRO A 1 321 ? 13.933 -47.911 12.635 1.00 86.69 321 PRO A C 1
ATOM 2527 O O . PRO A 1 321 ? 14.670 -48.854 12.916 1.00 86.69 321 PRO A O 1
ATOM 2530 N N . ASP A 1 322 ? 14.049 -47.235 11.492 1.00 88.50 322 ASP A N 1
ATOM 2531 C CA . ASP A 1 322 ? 15.039 -47.512 10.445 1.00 88.50 322 ASP A CA 1
ATOM 2532 C C . ASP A 1 322 ? 16.390 -46.812 10.673 1.00 88.50 322 ASP A C 1
ATOM 2534 O O . ASP A 1 322 ? 17.320 -46.987 9.887 1.00 88.50 322 ASP A O 1
ATOM 2538 N N . LYS A 1 323 ? 16.510 -46.036 11.759 1.00 88.12 323 LYS A N 1
ATOM 2539 C CA . LYS A 1 323 ? 17.676 -45.212 12.101 1.00 88.12 323 LYS A CA 1
ATOM 2540 C C . LYS A 1 323 ? 18.018 -44.155 11.040 1.00 88.12 323 LYS A C 1
ATOM 2542 O O . LYS A 1 323 ? 19.154 -43.691 10.999 1.00 88.12 323 LYS A O 1
ATOM 2547 N N . SER A 1 324 ? 17.062 -43.742 10.207 1.00 87.88 324 SER A N 1
ATOM 2548 C CA . SER A 1 324 ? 17.257 -42.658 9.229 1.00 87.88 324 SER A CA 1
ATOM 2549 C C . SER A 1 324 ? 17.429 -41.284 9.883 1.00 87.88 324 SER A C 1
ATOM 2551 O O . SER A 1 324 ? 18.039 -40.387 9.305 1.00 87.88 324 SER A O 1
ATOM 2553 N N . GLY A 1 325 ? 16.927 -41.119 11.107 1.00 89.31 325 GLY A N 1
ATOM 2554 C CA . GLY A 1 325 ? 16.949 -39.859 11.834 1.00 89.31 325 GLY A CA 1
ATOM 2555 C C . GLY A 1 325 ? 16.291 -39.976 13.202 1.00 89.31 325 GLY A C 1
ATOM 2556 O O . GLY A 1 325 ? 16.071 -41.073 13.726 1.00 89.31 325 GLY A O 1
ATOM 2557 N N . TYR A 1 326 ? 15.981 -38.827 13.786 1.00 91.44 326 TYR A N 1
ATOM 2558 C CA . TYR A 1 326 ? 15.236 -38.724 15.031 1.00 91.44 326 TYR A CA 1
ATOM 2559 C C . TYR A 1 326 ? 14.321 -37.502 14.994 1.00 91.44 326 TYR A C 1
ATOM 2561 O O . TYR A 1 326 ? 14.497 -36.605 14.174 1.00 91.44 326 TYR A O 1
ATOM 2569 N N . VAL A 1 327 ? 13.378 -37.453 15.927 1.00 91.75 327 VAL A N 1
ATOM 2570 C CA . VAL A 1 327 ? 12.564 -36.273 16.217 1.00 91.75 327 VAL A CA 1
ATOM 2571 C C . VAL A 1 327 ? 12.571 -36.002 17.717 1.00 91.75 327 VAL A C 1
ATOM 2573 O O . VAL A 1 327 ? 12.587 -36.934 18.523 1.00 91.75 327 VAL A O 1
ATOM 2576 N N . CYS A 1 328 ? 12.577 -34.728 18.092 1.00 90.75 328 CYS A N 1
ATOM 2577 C CA . CYS A 1 328 ? 12.379 -34.292 19.469 1.00 90.75 328 CYS A CA 1
ATOM 2578 C C . CYS A 1 328 ? 10.906 -33.947 19.672 1.00 90.75 328 CYS A C 1
ATOM 2580 O O . CYS A 1 328 ? 10.344 -33.158 18.916 1.00 90.75 328 CYS A O 1
ATOM 2582 N N . ILE A 1 329 ? 10.274 -34.561 20.668 1.00 87.38 329 ILE A N 1
ATOM 2583 C CA . ILE A 1 329 ? 8.879 -34.291 21.039 1.00 87.38 329 ILE A CA 1
ATOM 2584 C C . ILE A 1 329 ? 8.809 -33.908 22.514 1.00 87.38 329 ILE A C 1
ATOM 2586 O O . ILE A 1 329 ? 9.692 -34.262 23.294 1.00 87.38 329 ILE A O 1
ATOM 2590 N N . SER A 1 330 ? 7.761 -33.196 22.920 1.00 85.25 330 SER A N 1
ATOM 2591 C CA . SER A 1 330 ? 7.552 -32.843 24.327 1.00 85.25 330 SER A CA 1
ATOM 2592 C C . SER A 1 330 ? 7.413 -34.089 25.209 1.00 85.25 330 SER A C 1
ATOM 2594 O O . SER A 1 330 ? 6.765 -35.059 24.819 1.00 85.25 330 SER A O 1
ATOM 2596 N N . LYS A 1 331 ? 7.986 -34.055 26.416 1.00 81.56 331 LYS A N 1
ATOM 2597 C CA . LYS A 1 331 ? 7.838 -35.130 27.404 1.00 81.56 331 LYS A CA 1
ATOM 2598 C C . LYS A 1 331 ? 6.371 -35.294 27.823 1.00 81.56 331 LYS A C 1
ATOM 2600 O O . LYS A 1 331 ? 5.724 -34.292 28.143 1.00 81.56 331 LYS A O 1
ATOM 2605 N N . PRO A 1 332 ? 5.848 -36.528 27.883 1.00 69.81 332 PRO A N 1
ATOM 2606 C CA . PRO A 1 332 ? 4.527 -36.788 28.436 1.00 69.81 332 PRO A CA 1
ATOM 2607 C C . PRO A 1 332 ? 4.579 -36.741 29.977 1.00 69.81 332 PRO A C 1
ATOM 2609 O O . PRO A 1 332 ? 4.853 -37.743 30.622 1.00 69.81 332 PRO A O 1
ATOM 2612 N N . GLY A 1 333 ? 4.323 -35.568 30.567 1.00 65.44 333 GLY A N 1
ATOM 2613 C CA . GLY A 1 333 ? 4.118 -35.386 32.016 1.00 65.44 333 GLY A CA 1
ATOM 2614 C C . GLY A 1 333 ? 5.340 -35.601 32.931 1.00 65.44 333 GLY A C 1
ATOM 2615 O O . GLY A 1 333 ? 6.412 -36.037 32.509 1.00 65.44 333 GLY A O 1
ATOM 2616 N N . ASP A 1 334 ? 5.175 -35.254 34.212 1.00 53.44 334 ASP A N 1
ATOM 2617 C CA . ASP A 1 334 ? 6.232 -35.344 35.227 1.00 53.44 334 ASP A CA 1
ATOM 2618 C C . ASP A 1 334 ? 6.533 -36.815 35.577 1.00 53.44 334 ASP A C 1
ATOM 2620 O O . ASP A 1 334 ? 5.660 -37.532 36.063 1.00 53.44 334 ASP A O 1
ATOM 2624 N N . GLY A 1 335 ? 7.779 -37.259 35.361 1.00 55.41 335 GLY A N 1
ATOM 2625 C CA . GLY A 1 335 ? 8.263 -38.592 35.760 1.00 55.41 335 GLY A CA 1
ATOM 2626 C C . GLY A 1 335 ? 8.624 -39.556 34.623 1.00 55.41 335 GLY A C 1
ATOM 2627 O O . GLY A 1 335 ? 9.032 -40.675 34.913 1.00 55.41 335 GLY A O 1
ATOM 2628 N N . TYR A 1 336 ? 8.517 -39.145 33.354 1.00 59.03 336 TYR A N 1
ATOM 2629 C CA . TYR A 1 336 ? 8.925 -39.971 32.211 1.00 59.03 336 TYR A CA 1
ATOM 2630 C C . TYR A 1 336 ? 10.449 -39.894 31.988 1.00 59.03 336 TYR A C 1
ATOM 2632 O O . TYR A 1 336 ? 10.972 -38.852 31.582 1.00 59.03 336 TYR A O 1
ATOM 2640 N N . ASP A 1 337 ? 11.170 -40.983 32.265 1.00 55.06 337 ASP A N 1
ATOM 2641 C CA . ASP A 1 337 ? 12.639 -41.084 32.165 1.00 55.06 337 ASP A CA 1
ATOM 2642 C C . ASP A 1 337 ? 13.139 -41.614 30.807 1.00 55.06 337 ASP A C 1
ATOM 2644 O O . ASP A 1 337 ? 14.338 -41.596 30.534 1.00 55.06 337 ASP A O 1
ATOM 2648 N N . GLY A 1 338 ? 12.223 -41.982 29.905 1.00 55.62 338 GLY A N 1
ATOM 2649 C CA . GLY A 1 338 ? 12.536 -42.292 28.510 1.00 55.62 338 GLY A CA 1
ATOM 2650 C C . GLY A 1 338 ? 13.186 -43.657 28.273 1.00 55.62 338 GLY A C 1
ATOM 2651 O O . GLY A 1 338 ? 13.569 -43.926 27.134 1.00 55.62 338 GLY A O 1
ATOM 2652 N N . GLU A 1 339 ? 13.291 -44.523 29.286 1.00 50.44 339 GLU A N 1
ATOM 2653 C CA . GLU A 1 339 ? 13.885 -45.861 29.124 1.00 50.44 339 GLU A CA 1
ATOM 2654 C C . GLU A 1 339 ? 12.870 -46.941 28.725 1.00 50.44 339 GLU A C 1
ATOM 2656 O O . GLU A 1 339 ? 13.253 -47.947 28.122 1.00 50.44 339 GLU A O 1
ATOM 2661 N N . ASP A 1 340 ? 11.571 -46.728 28.954 1.00 48.06 340 ASP A N 1
ATOM 2662 C CA . ASP A 1 340 ? 10.565 -47.753 28.678 1.00 48.06 340 ASP A CA 1
ATOM 2663 C C . ASP A 1 340 ? 9.968 -47.630 27.264 1.00 48.06 340 ASP A C 1
ATOM 2665 O O . ASP A 1 340 ? 8.832 -47.222 27.034 1.00 48.06 340 ASP A O 1
ATOM 2669 N N . ALA A 1 341 ? 10.758 -48.032 26.265 1.00 46.88 341 ALA A N 1
ATOM 2670 C CA . ALA A 1 341 ? 10.264 -48.340 24.919 1.00 46.88 341 ALA A CA 1
ATOM 2671 C C . ALA A 1 341 ? 9.515 -49.694 24.869 1.00 46.88 341 ALA A C 1
ATOM 2673 O O . ALA A 1 341 ? 9.371 -50.287 23.794 1.00 46.88 341 ALA A O 1
ATOM 2674 N N . SER A 1 342 ? 9.056 -50.216 26.014 1.00 42.22 342 SER A N 1
ATOM 2675 C CA . SER A 1 342 ? 8.353 -51.489 26.107 1.00 42.22 342 SER A CA 1
ATOM 2676 C C . SER A 1 342 ? 6.840 -51.286 26.277 1.00 42.22 342 SER A C 1
ATOM 2678 O O . SER A 1 342 ? 6.272 -51.149 27.351 1.00 42.22 342 SER A O 1
ATOM 2680 N N . SER A 1 343 ? 6.150 -51.329 25.137 1.00 43.06 343 SER A N 1
ATOM 2681 C CA . SER A 1 343 ? 4.777 -51.838 25.021 1.00 43.06 343 SER A CA 1
ATOM 2682 C C . SER A 1 343 ? 3.723 -51.278 25.991 1.00 43.06 343 SER A C 1
ATOM 2684 O O . SER A 1 343 ? 3.240 -52.004 26.855 1.00 43.06 343 SER A O 1
ATOM 2686 N N . LYS A 1 344 ? 3.271 -50.041 25.762 1.00 44.25 344 LYS A N 1
ATOM 2687 C CA . LYS A 1 344 ? 1.848 -49.638 25.783 1.00 44.25 344 LYS A CA 1
ATOM 2688 C C . LYS A 1 344 ? 1.764 -48.160 25.411 1.00 44.25 344 LYS A C 1
ATOM 2690 O O . LYS A 1 344 ? 1.967 -47.294 26.246 1.00 44.25 344 LYS A O 1
ATOM 2695 N N . ALA A 1 345 ? 1.435 -47.883 24.151 1.00 47.34 345 ALA A N 1
ATOM 2696 C CA . ALA A 1 345 ? 0.865 -46.587 23.808 1.00 47.34 345 ALA A CA 1
ATOM 2697 C C . ALA A 1 345 ? -0.495 -46.518 24.517 1.00 47.34 345 ALA A C 1
ATOM 2699 O O . ALA A 1 345 ? -1.471 -47.080 24.018 1.00 47.34 345 ALA A O 1
ATOM 2700 N N . GLU A 1 346 ? -0.539 -45.943 25.718 1.00 53.22 346 GLU A N 1
ATOM 2701 C CA . GLU A 1 346 ? -1.811 -45.567 26.322 1.00 53.22 346 GLU A CA 1
ATOM 2702 C C . GLU A 1 346 ? -2.486 -44.547 25.400 1.00 53.22 346 GLU A C 1
ATOM 2704 O O . GLU A 1 346 ? -1.844 -43.650 24.845 1.00 53.22 346 GLU A O 1
ATOM 2709 N N . GLU A 1 347 ? -3.780 -44.744 25.168 1.00 52.09 347 GLU A N 1
ATOM 2710 C CA . GLU A 1 347 ? -4.582 -43.965 24.233 1.00 52.09 347 GLU A CA 1
ATOM 2711 C C . GLU A 1 347 ? -4.579 -42.486 24.667 1.00 52.09 347 GLU A C 1
ATOM 2713 O O . GLU A 1 347 ? -5.246 -42.105 25.624 1.00 52.09 347 GLU A O 1
ATOM 2718 N N . GLY A 1 348 ? -3.759 -41.659 24.003 1.00 59.22 348 GLY A N 1
ATOM 2719 C CA . GLY A 1 348 ? -3.619 -40.224 24.289 1.00 59.22 348 GLY A CA 1
ATOM 2720 C C . GLY A 1 348 ? -2.195 -39.723 24.570 1.00 59.22 348 GLY A C 1
ATOM 2721 O O . GLY A 1 348 ? -1.971 -38.516 24.472 1.00 59.22 348 GLY A O 1
ATOM 2722 N N . ASN A 1 349 ? -1.219 -40.599 24.839 1.00 68.88 349 ASN A N 1
ATOM 2723 C CA . ASN A 1 349 ? 0.169 -40.183 25.086 1.00 68.88 349 ASN A CA 1
ATOM 2724 C C . ASN A 1 349 ? 0.992 -40.103 23.788 1.00 68.88 349 ASN A C 1
ATOM 2726 O O . ASN A 1 349 ? 1.123 -41.076 23.047 1.00 68.88 349 ASN A O 1
ATOM 2730 N N . ARG A 1 350 ? 1.566 -38.923 23.510 1.00 75.00 350 ARG A N 1
ATOM 2731 C CA . ARG A 1 350 ? 2.490 -38.688 22.384 1.00 75.00 350 ARG A CA 1
ATOM 2732 C C . ARG A 1 350 ? 3.927 -38.961 22.831 1.00 75.00 350 ARG A C 1
ATOM 2734 O O . ARG A 1 350 ? 4.671 -38.033 23.124 1.00 75.00 350 ARG A O 1
ATOM 2741 N N . ASP A 1 351 ? 4.284 -40.236 22.923 1.00 83.38 351 ASP A N 1
ATOM 2742 C CA . ASP A 1 351 ? 5.622 -40.724 23.276 1.00 83.38 351 ASP A CA 1
ATOM 2743 C C . ASP A 1 351 ? 6.392 -41.254 22.040 1.00 83.38 351 ASP A C 1
ATOM 2745 O O . ASP A 1 351 ? 5.948 -41.125 20.893 1.00 83.38 351 ASP A O 1
ATOM 2749 N N . CYS A 1 352 ? 7.559 -41.879 22.238 1.00 85.88 352 CYS A N 1
ATOM 2750 C CA . CYS A 1 352 ? 8.311 -42.462 21.121 1.00 85.88 352 CYS A CA 1
ATOM 2751 C C . CYS A 1 352 ? 7.626 -43.684 20.481 1.00 85.88 352 CYS A C 1
ATOM 2753 O O . CYS A 1 352 ? 7.896 -43.988 19.318 1.00 85.88 352 CYS A O 1
ATOM 2755 N N . ALA A 1 353 ? 6.717 -44.372 21.181 1.00 82.62 353 ALA A N 1
ATOM 2756 C CA . ALA A 1 353 ? 5.919 -45.437 20.580 1.00 82.62 353 ALA A CA 1
ATOM 2757 C C . ALA A 1 353 ? 4.888 -44.856 19.600 1.00 82.62 353 ALA A C 1
ATOM 2759 O O . ALA A 1 353 ? 4.697 -45.408 18.513 1.00 82.62 353 ALA A O 1
ATOM 2760 N N . TRP A 1 354 ? 4.288 -43.712 19.942 1.00 86.12 354 TRP A N 1
ATOM 2761 C CA . TRP A 1 354 ? 3.438 -42.937 19.040 1.00 86.12 354 TRP A CA 1
ATOM 2762 C C . TRP A 1 354 ? 4.210 -42.475 17.798 1.00 86.12 354 TRP A C 1
ATOM 2764 O O . TRP A 1 354 ? 3.747 -42.696 16.680 1.00 86.12 354 TRP A O 1
ATOM 2774 N N . VAL A 1 355 ? 5.422 -41.928 17.966 1.00 85.50 355 VAL A N 1
ATOM 2775 C CA . VAL A 1 355 ? 6.290 -41.533 16.837 1.00 85.50 355 VAL A CA 1
ATOM 2776 C C . VAL A 1 355 ? 6.602 -42.720 15.929 1.00 85.50 355 VAL A C 1
ATOM 2778 O O . VAL A 1 355 ? 6.540 -42.592 14.709 1.00 85.50 355 VAL A O 1
ATOM 2781 N N . ASN A 1 356 ? 6.893 -43.890 16.499 1.00 86.56 356 ASN A N 1
ATOM 2782 C CA . ASN A 1 356 ? 7.187 -45.087 15.713 1.00 86.56 356 ASN A CA 1
ATOM 2783 C C . ASN A 1 356 ? 5.975 -45.572 14.906 1.00 86.56 356 ASN A C 1
ATOM 2785 O O . ASN A 1 356 ? 6.145 -45.986 13.760 1.00 86.56 356 ASN A O 1
ATOM 2789 N N . LYS A 1 357 ? 4.759 -45.498 15.466 1.00 84.06 357 LYS A N 1
ATOM 2790 C CA . LYS A 1 357 ? 3.521 -45.765 14.713 1.00 84.06 357 LYS A CA 1
ATOM 2791 C C . LYS A 1 357 ? 3.316 -44.740 13.599 1.00 84.06 357 LYS A C 1
ATOM 2793 O O . LYS A 1 357 ? 3.047 -45.130 12.469 1.00 84.06 357 LYS A O 1
ATOM 2798 N N . ALA A 1 358 ? 3.516 -43.453 13.894 1.00 86.75 358 ALA A N 1
ATOM 2799 C CA . ALA A 1 358 ? 3.420 -42.366 12.918 1.00 86.75 358 ALA A CA 1
ATOM 2800 C C . ALA A 1 358 ? 4.368 -42.581 11.737 1.00 86.75 358 ALA A C 1
ATOM 2802 O O . ALA A 1 358 ? 3.956 -42.509 10.583 1.00 86.75 358 ALA A O 1
ATOM 2803 N N . PHE A 1 359 ? 5.622 -42.922 12.034 1.00 87.44 359 PHE A N 1
ATOM 2804 C CA . PHE A 1 359 ? 6.648 -43.190 11.036 1.00 87.44 359 PHE A CA 1
ATOM 2805 C C . PHE A 1 359 ? 6.284 -44.369 10.123 1.00 87.44 359 PHE A C 1
ATOM 2807 O O . PHE A 1 359 ? 6.543 -44.324 8.924 1.00 87.44 359 PHE A O 1
ATOM 2814 N N . ARG A 1 360 ? 5.648 -45.414 10.669 1.00 86.50 360 ARG A N 1
ATOM 2815 C CA . ARG A 1 360 ? 5.177 -46.576 9.897 1.00 86.50 360 ARG A CA 1
ATOM 2816 C C . ARG A 1 360 ? 3.829 -46.358 9.195 1.00 86.50 360 ARG A C 1
ATOM 2818 O O . ARG A 1 360 ? 3.389 -47.247 8.474 1.00 86.50 360 ARG A O 1
ATOM 2825 N N . GLY A 1 361 ? 3.177 -45.208 9.385 1.00 86.00 361 GLY A N 1
ATOM 2826 C CA . GLY A 1 361 ? 1.835 -44.946 8.856 1.00 86.00 361 GLY A CA 1
ATOM 2827 C C . GLY A 1 361 ? 0.724 -45.746 9.554 1.00 86.00 361 GLY A C 1
ATOM 2828 O O . GLY A 1 361 ? -0.282 -46.060 8.930 1.00 86.00 361 GLY A O 1
ATOM 2829 N N . GLU A 1 362 ? 0.915 -46.101 10.828 1.00 81.81 362 GLU A N 1
ATOM 2830 C CA . GLU A 1 362 ? 0.028 -46.957 11.642 1.00 81.81 362 GLU A CA 1
ATOM 2831 C C . GLU A 1 362 ? -0.825 -46.165 12.662 1.00 81.81 362 GLU A C 1
ATOM 2833 O O . GLU A 1 362 ? -1.253 -46.732 13.673 1.00 81.81 362 GLU A O 1
ATOM 2838 N N . LEU A 1 363 ? -0.997 -44.851 12.463 1.00 76.44 363 LEU A N 1
ATOM 2839 C CA . LEU A 1 363 ? -1.792 -43.983 13.347 1.00 76.44 363 LEU A CA 1
ATOM 2840 C C . LEU A 1 363 ? -3.290 -44.014 13.055 1.00 76.44 363 LEU A C 1
ATOM 2842 O O . LEU A 1 363 ? -3.660 -44.070 11.861 1.00 76.44 363 LEU A O 1
#

Secondary structure (DSSP, 8-state):
------EEEEEESHHHHGGG-TTSS--HHHHHHHHTTTT-EEEEEE-TT--HHHHTTTHHHHHHH-TTEEEEEEE--TTTT-SSTT---HHHHHHHHHHHHHHHHTTT-EEEEEE-----HHHHHHHTTTSTT-----HHHHHHHHHHHHHHHHHHT--EEEHHHHHHHHTT--TTSPPTT-TTTTT-TT----GGGBSSSSSBPHHHHHHHHHHHHHHHHHH-GGG-TTTSPPSSPPPHHHHHHHHHHHHHHTT-TTSHHHHHHGGG------PPPHHHHHHHH---TTSEEPTTT--EESSGGGPPPS-TTTEEEEE-TTSS-EEEEE--STT--S---SS---TT--SHHHHHHHHHT--